Protein AF-A0A8C5QB07-F1 (afdb_monomer)

Mean predicted aligned error: 10.72 Å

Sequence (301 aa):
MSVLQQQLAKIHLPDFSGSTHIKHMGTVKYSFDSMAVRSFQLPSSQISLVPGVGLKLTISGAFIQVDGQWKISYIHISTHGGFDLKVEGLSISVGLRLGSDGSGRPSIAPSDCSNHIGDVKVHISGKFGWLVDLFQHNIEKDLRKAIEDQICPLVSESITTKLEPLLQTLPVTAKIDGVAAIDYSLTGTPLVMSEFVDVPLKGEFFNYGNRSAPPFSPPALSFPAEHSLMVYFGASEYLFNTAGYVYQMAGKLSFTITDDMVRGGGRLSGYPVPTRYSESHRGTQIRRSELTAGSRNVQYP

Nearest PDB structures (foldseek):
  1ewf-assembly1_A  TM=9.537E-01  e=9.612E-30  Homo sapiens
  1bp1-assembly1_A  TM=9.453E-01  e=1.736E-29  Homo sapiens
  4m4d-assembly1_A  TM=8.923E-01  e=2.380E-24  Mus musculus
  4m4d-assembly2_B  TM=9.375E-01  e=1.937E-23  Mus musculus
  4f2a-assembly1_A  TM=6.950E-01  e=2.067E-16  Homo sapiens

InterPro domains:
  IPR001124 Lipid-binding serum glycoprotein, C-terminal [PF02886] (197-262)
  IPR017942 Lipid-binding serum glycoprotein, N-terminal [PF01273] (1-159)
  IPR017942 Lipid-binding serum glycoprotein, N-terminal [SM00328] (1-210)
  IPR017943 Bactericidal permeability-increasing protein, alpha/beta domain superfamily [SSF55394] (1-192)
  IPR017943 Bactericidal permeability-increasing protein, alpha/beta domain superfamily [SSF55394] (196-264)
  IPR032942 BPI/LBP/Plunc family [PTHR10504] (2-262)

Foldseek 3Di:
DVLLQVLLQPQDFDKDWDWDQDVPQGIKIKIKDPKHWPGKDQPDWDWAFDFPFAIKIKTWFIKIKIKIKMWMDGDHDIDIDIKIKMFTTKMKMWGKGWFADPLQFIFIAIDDIFIATDDMAMDDDDDPPVVRVVCVVPPRVVRRVSSRVVSVVSSRCCCVVPVGVVSVPDDQWADDDQFKIWGQRFPTTWGTDNQDIRGHGPLAIATPVDGDDDPDDFDDDDDPPDNPDPDDDDDTVRNVVRVVVRCVVVVNPDDDDDPCNVPVPPPPDDDDDDDDDDDDDDDDDDDDDDDDDDDDDDDDD

Organism: NCBI:txid445787

pLDDT: mean 86.53, std 19.23, range [29.12, 98.38]

Secondary structure (DSSP, 8-state):
-HHHHHHHTT--PPPEEEEEEETTTEEEEEEEEEEEEEEEE--EEEEEEETTTEEEEEEEEEEEEEEEEEEEEETTEEEEEEEEEEEEEEEEEEEEEEEE-TTS-EEEEEEEEEEE--EEEEEE-SS-THHHHHHHHHTHHHHHHHHHHHHHHHHHHHIIIIIHHHHTTS-SEEE-SSSEEEE--BSSPPEE-SS-EE--B--EEEESSS----SS-PPP----S--SSS------HHHHHHHHHHHHHTT-S-----HHHHHT----SS-------------------------------

Structure (mmCIF, N/CA/C/O backbone):
data_AF-A0A8C5QB07-F1
#
_entry.id   AF-A0A8C5QB07-F1
#
loop_
_atom_site.group_PDB
_atom_site.id
_atom_site.type_symbol
_atom_site.label_atom_id
_atom_site.label_alt_id
_atom_site.label_comp_id
_atom_site.label_asym_id
_atom_site.label_entity_id
_atom_site.label_seq_id
_atom_site.pdbx_PDB_ins_code
_atom_site.Cartn_x
_atom_site.Cartn_y
_atom_site.Cartn_z
_atom_site.occupancy
_atom_site.B_iso_or_equiv
_atom_site.auth_seq_id
_atom_site.auth_comp_id
_atom_site.auth_asym_id
_atom_site.auth_atom_id
_atom_site.pdbx_PDB_model_n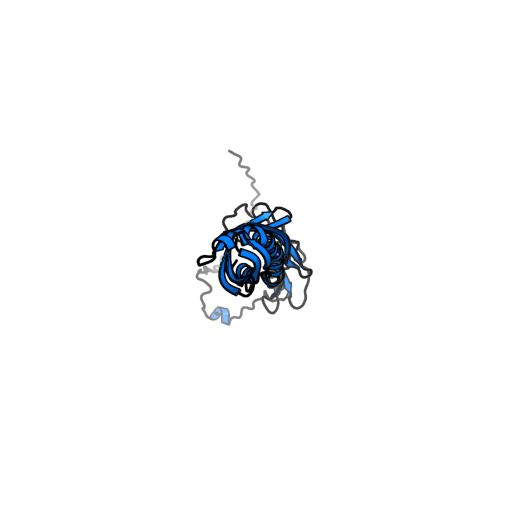um
ATOM 1 N N . MET A 1 1 ? 1.713 -9.111 -1.330 1.00 81.44 1 MET A N 1
ATOM 2 C CA . MET A 1 1 ? 2.713 -8.904 -2.404 1.00 81.44 1 MET A CA 1
ATOM 3 C C . MET A 1 1 ? 2.257 -9.387 -3.779 1.00 81.44 1 MET A C 1
ATOM 5 O O . MET A 1 1 ? 2.400 -8.621 -4.721 1.00 81.44 1 MET A O 1
ATOM 9 N N . SER A 1 2 ? 1.657 -10.576 -3.918 1.00 85.69 2 SER A N 1
ATOM 10 C CA . SER A 1 2 ? 1.166 -11.098 -5.213 1.00 85.69 2 SER A CA 1
ATOM 11 C C . SER A 1 2 ? 0.238 -10.141 -5.980 1.00 85.69 2 SER A C 1
ATOM 13 O O . SER A 1 2 ? 0.396 -9.969 -7.183 1.00 85.69 2 SER A O 1
ATOM 15 N N . VAL A 1 3 ? -0.685 -9.469 -5.283 1.00 88.94 3 VAL A N 1
ATOM 16 C CA . VAL A 1 3 ? -1.602 -8.483 -5.890 1.00 88.94 3 VAL A CA 1
ATOM 17 C C . VAL A 1 3 ? -0.839 -7.326 -6.537 1.00 88.94 3 VAL A C 1
ATOM 19 O O . VAL A 1 3 ? -1.104 -6.985 -7.686 1.00 88.94 3 VAL A O 1
ATOM 22 N N . LEU A 1 4 ? 0.138 -6.754 -5.826 1.00 92.75 4 LEU A N 1
ATOM 23 C CA . LEU A 1 4 ? 0.950 -5.652 -6.342 1.00 92.75 4 LEU A CA 1
ATOM 24 C C . LEU A 1 4 ? 1.798 -6.102 -7.536 1.00 92.75 4 LEU A C 1
ATOM 26 O O . LEU A 1 4 ? 1.878 -5.394 -8.531 1.00 92.75 4 LEU A O 1
ATOM 30 N N . GLN A 1 5 ? 2.371 -7.304 -7.470 1.00 93.00 5 GLN A N 1
ATOM 31 C CA . GLN A 1 5 ? 3.129 -7.888 -8.576 1.00 93.00 5 GLN A CA 1
ATOM 32 C C . GLN A 1 5 ? 2.280 -8.018 -9.850 1.00 93.00 5 GLN A C 1
ATOM 34 O O . GLN A 1 5 ? 2.745 -7.681 -10.933 1.00 93.00 5 GLN A O 1
ATOM 39 N N . GLN A 1 6 ? 1.020 -8.449 -9.725 1.00 91.81 6 GLN A N 1
ATOM 40 C CA . GLN A 1 6 ? 0.086 -8.518 -10.854 1.00 91.81 6 GLN A CA 1
ATOM 41 C C . GLN A 1 6 ? -0.278 -7.135 -11.406 1.00 91.81 6 GLN A C 1
ATOM 43 O O . GLN A 1 6 ? -0.455 -7.002 -12.613 1.00 91.81 6 GLN A O 1
ATOM 48 N N . GLN A 1 7 ? -0.396 -6.1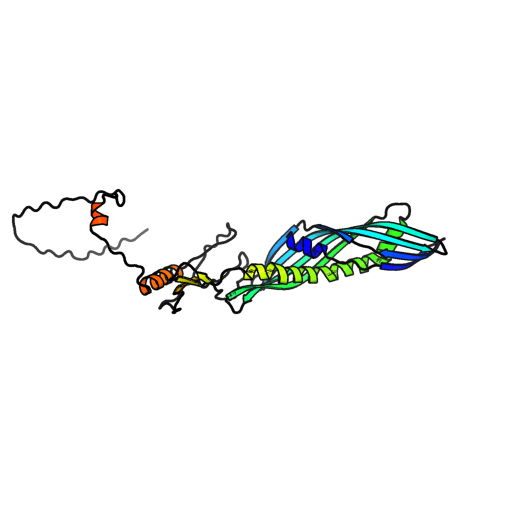10 -10.553 1.00 93.25 7 GLN A N 1
ATOM 49 C CA . GLN A 1 7 ? -0.623 -4.739 -11.026 1.00 93.25 7 GLN A CA 1
ATOM 50 C C . GLN A 1 7 ? 0.598 -4.193 -11.768 1.00 93.25 7 GLN A C 1
ATOM 52 O O . GLN A 1 7 ? 0.454 -3.647 -12.854 1.00 93.25 7 GLN A O 1
ATOM 57 N N . LEU A 1 8 ? 1.800 -4.397 -11.230 1.00 93.06 8 LEU A N 1
ATOM 58 C CA . LEU A 1 8 ? 3.046 -3.936 -11.843 1.00 93.06 8 LEU A CA 1
ATOM 59 C C . LEU A 1 8 ? 3.395 -4.687 -13.136 1.00 93.06 8 LEU A C 1
ATOM 61 O O . LEU A 1 8 ? 4.064 -4.140 -14.003 1.00 93.06 8 LEU A O 1
ATOM 65 N N . ALA A 1 9 ? 2.894 -5.908 -13.325 1.00 92.88 9 ALA A N 1
ATOM 66 C CA . ALA A 1 9 ? 3.020 -6.619 -14.596 1.00 92.88 9 ALA A CA 1
ATOM 67 C C . ALA A 1 9 ? 2.225 -5.968 -15.752 1.00 92.88 9 ALA A C 1
ATOM 69 O O . ALA A 1 9 ? 2.406 -6.365 -16.898 1.00 92.88 9 ALA A O 1
ATOM 70 N N . LYS A 1 10 ? 1.366 -4.971 -15.478 1.00 93.00 10 LYS A N 1
ATOM 71 C CA . LYS A 1 10 ? 0.597 -4.226 -16.493 1.00 93.00 10 LYS A CA 1
ATOM 72 C C . LYS A 1 10 ? 1.356 -3.054 -17.128 1.00 93.00 10 LYS A C 1
ATOM 74 O O . LYS A 1 10 ? 0.754 -2.313 -17.900 1.00 93.00 10 LYS A O 1
ATOM 79 N N . ILE A 1 11 ? 2.629 -2.847 -16.782 1.00 95.12 11 ILE A N 1
ATOM 80 C CA . ILE A 1 11 ? 3.456 -1.789 -17.380 1.00 95.12 11 ILE A CA 1
ATOM 81 C C . ILE A 1 11 ? 3.429 -1.917 -18.903 1.00 95.12 11 ILE A C 1
ATOM 83 O O . ILE A 1 11 ? 3.699 -2.986 -19.451 1.00 95.12 11 ILE A O 1
ATOM 87 N N . HIS A 1 12 ? 3.130 -0.807 -19.572 1.00 94.25 12 HIS A N 1
ATOM 88 C CA . HIS A 1 12 ? 3.099 -0.725 -21.023 1.00 94.25 12 HIS A CA 1
ATOM 89 C C . HIS A 1 12 ? 4.340 0.007 -21.527 1.00 94.25 12 HIS A C 1
ATOM 91 O O . HIS A 1 12 ? 4.529 1.191 -21.253 1.00 94.25 12 HIS A O 1
ATOM 97 N N . LEU A 1 13 ? 5.187 -0.667 -22.296 1.00 95.31 13 LEU A N 1
ATOM 98 C CA . LEU A 1 13 ? 6.422 -0.072 -22.805 1.00 95.31 13 LEU A CA 1
ATOM 99 C C . LEU A 1 13 ? 6.169 0.581 -24.171 1.00 95.31 13 LEU A C 1
ATOM 101 O O . LEU A 1 13 ? 5.548 -0.050 -25.024 1.00 95.31 13 LEU A O 1
ATOM 105 N N . PRO A 1 14 ? 6.590 1.841 -24.388 1.00 95.69 14 PRO A N 1
ATOM 106 C CA . PRO A 1 14 ? 6.430 2.497 -25.680 1.00 95.69 14 PRO A CA 1
ATOM 107 C C . PRO A 1 14 ? 7.414 1.929 -26.704 1.00 95.69 14 PRO A C 1
ATOM 109 O O . PRO A 1 14 ? 8.491 1.469 -26.337 1.00 95.69 14 PRO A O 1
ATOM 112 N N . ASP A 1 15 ? 7.083 2.027 -27.988 1.00 96.94 15 ASP A N 1
ATOM 113 C CA . ASP A 1 15 ? 8.022 1.686 -29.055 1.00 96.94 15 ASP A CA 1
ATOM 114 C C . ASP A 1 15 ? 9.099 2.773 -29.195 1.00 96.94 15 ASP A C 1
ATOM 116 O O . ASP A 1 15 ? 8.816 3.973 -29.134 1.00 96.94 15 ASP A O 1
ATOM 120 N N . PHE A 1 16 ? 10.338 2.358 -29.453 1.00 96.94 16 PHE A N 1
ATOM 121 C CA . PHE A 1 16 ? 11.468 3.255 -29.681 1.00 96.94 16 PHE A CA 1
ATOM 122 C C . PHE A 1 16 ? 11.944 3.134 -31.118 1.00 96.94 16 PHE A C 1
ATOM 124 O O . PHE A 1 16 ? 12.214 2.041 -31.605 1.00 96.94 16 PHE A O 1
ATOM 131 N N . SER A 1 17 ? 12.086 4.256 -31.816 1.00 96.31 17 SER A N 1
ATOM 132 C CA . SER A 1 17 ? 12.568 4.255 -33.195 1.00 96.31 17 SER A CA 1
ATOM 133 C C . SER A 1 17 ? 13.432 5.469 -33.492 1.00 96.31 17 SER A C 1
ATOM 135 O O . SER A 1 17 ? 13.338 6.504 -32.835 1.00 96.31 17 SER A O 1
ATOM 137 N N . GLY A 1 18 ? 14.295 5.339 -34.494 1.00 94.62 18 GLY A N 1
ATOM 138 C CA . GLY A 1 18 ? 15.193 6.413 -34.883 1.00 94.62 18 GLY A CA 1
ATOM 139 C C . GLY A 1 18 ? 16.071 6.048 -36.068 1.00 94.62 18 GLY A C 1
ATOM 140 O O . GLY A 1 18 ? 15.844 5.067 -36.781 1.00 94.62 18 GLY A O 1
ATOM 141 N N . SER A 1 19 ? 17.100 6.861 -36.284 1.00 92.62 19 SER A N 1
ATOM 142 C CA . SER A 1 19 ? 18.123 6.607 -37.293 1.00 92.62 19 SER A CA 1
ATOM 143 C C . SER A 1 19 ? 19.511 6.857 -36.732 1.00 92.62 19 SER A C 1
ATOM 145 O O . SER A 1 19 ? 19.716 7.839 -36.023 1.00 92.62 19 SER A O 1
ATOM 147 N N . THR A 1 20 ? 20.465 6.006 -37.091 1.00 90.62 20 THR A N 1
ATOM 148 C CA . THR A 1 20 ? 21.877 6.169 -36.740 1.00 90.62 20 THR A CA 1
ATOM 149 C C . THR A 1 20 ? 22.758 6.028 -37.975 1.00 90.62 20 THR A C 1
ATOM 151 O O . THR A 1 20 ? 22.365 5.398 -38.960 1.00 90.62 20 THR A O 1
ATOM 154 N N . HIS A 1 21 ? 23.953 6.610 -37.938 1.00 88.00 21 HIS A N 1
ATOM 155 C CA . HIS A 1 21 ? 24.950 6.421 -38.982 1.00 88.00 21 HIS A CA 1
ATOM 156 C C . HIS A 1 21 ? 25.957 5.356 -38.551 1.00 88.00 21 HIS A C 1
ATOM 158 O O . HIS A 1 21 ? 26.648 5.520 -37.548 1.00 88.00 21 HIS A O 1
ATOM 164 N N . ILE A 1 22 ? 26.069 4.282 -39.330 1.00 82.50 22 ILE A N 1
ATOM 165 C CA . ILE A 1 22 ? 26.997 3.184 -39.056 1.00 82.50 22 ILE A CA 1
ATOM 166 C C . ILE A 1 22 ? 28.123 3.224 -40.078 1.00 82.50 22 ILE A C 1
ATOM 168 O O . ILE A 1 22 ? 27.893 3.237 -41.294 1.00 82.50 22 ILE A O 1
ATOM 172 N N . LYS A 1 23 ? 29.362 3.197 -39.581 1.00 77.94 23 LYS A N 1
ATOM 173 C CA . LYS A 1 23 ? 30.560 3.148 -40.420 1.00 77.94 23 LYS A CA 1
ATOM 174 C C . LYS A 1 23 ? 30.454 1.960 -41.387 1.00 77.94 23 LYS A C 1
ATOM 176 O O . LYS A 1 23 ? 30.186 0.843 -40.963 1.00 77.94 23 LYS A O 1
ATOM 181 N N . HIS A 1 24 ? 30.653 2.21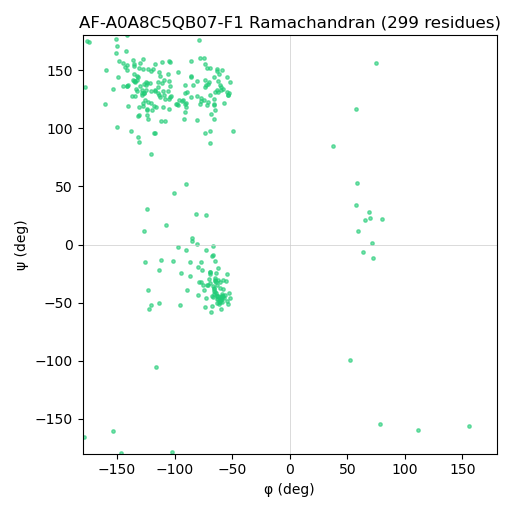0 -42.680 1.00 78.19 24 HIS A N 1
ATOM 182 C CA . HIS A 1 24 ? 30.525 1.236 -43.780 1.00 78.19 24 HIS A CA 1
ATOM 183 C C . HIS A 1 24 ? 29.096 0.794 -44.172 1.00 78.19 24 HIS A C 1
ATOM 185 O O . HIS A 1 24 ? 28.954 0.215 -45.244 1.00 78.19 24 HIS A O 1
ATOM 191 N N . MET A 1 25 ? 28.044 1.094 -43.394 1.00 74.44 25 MET A N 1
ATOM 192 C CA . MET A 1 25 ? 26.641 0.775 -43.752 1.00 74.44 25 MET A CA 1
ATOM 193 C C . MET A 1 25 ? 25.773 2.007 -44.059 1.00 74.44 25 MET A C 1
ATOM 195 O O . MET A 1 25 ? 24.690 1.865 -44.625 1.00 74.44 25 MET A O 1
ATOM 199 N N . GLY A 1 26 ? 26.238 3.215 -43.733 1.00 85.19 26 GLY A N 1
ATOM 200 C CA . GLY A 1 26 ? 25.493 4.450 -43.972 1.00 85.19 26 GLY A CA 1
ATOM 201 C C . GLY A 1 26 ? 24.393 4.686 -42.934 1.00 85.19 26 GLY A C 1
ATOM 202 O O . GLY A 1 26 ? 24.491 4.236 -41.793 1.00 85.19 26 GLY A O 1
ATOM 203 N N . THR A 1 27 ? 23.360 5.441 -43.312 1.00 90.38 27 THR A N 1
ATOM 204 C CA . THR A 1 27 ? 22.231 5.744 -42.421 1.00 90.38 27 THR A CA 1
ATOM 205 C C . THR A 1 27 ? 21.286 4.555 -42.329 1.00 90.38 27 THR A C 1
ATOM 207 O O . THR A 1 27 ? 20.704 4.121 -43.325 1.00 90.38 27 THR A O 1
ATOM 210 N N . VAL A 1 28 ? 21.101 4.069 -41.110 1.00 90.88 28 VAL A N 1
ATOM 211 C CA . VAL A 1 28 ? 20.266 2.924 -40.774 1.00 90.88 28 VAL A CA 1
ATOM 212 C C . VAL A 1 28 ? 19.098 3.397 -39.920 1.00 90.88 28 VAL A C 1
ATOM 214 O O . VAL A 1 28 ? 19.298 4.106 -38.935 1.00 90.88 28 VAL A O 1
ATOM 217 N N . LYS A 1 29 ? 17.875 3.007 -40.288 1.00 94.00 29 LYS A N 1
ATOM 218 C CA . LYS A 1 29 ? 16.679 3.208 -39.461 1.00 94.00 29 LYS A CA 1
ATOM 219 C C . LYS A 1 29 ? 16.470 1.990 -38.569 1.00 94.00 29 LYS A C 1
ATOM 221 O O . LYS A 1 29 ? 16.593 0.867 -39.060 1.00 94.00 29 LYS A O 1
ATOM 226 N N . TYR A 1 30 ? 16.133 2.213 -37.306 1.00 94.50 30 TYR A N 1
ATOM 227 C CA . TYR A 1 30 ? 15.868 1.157 -36.332 1.00 94.50 30 TYR A CA 1
ATOM 228 C C . TYR A 1 30 ? 14.513 1.355 -35.643 1.00 94.50 30 TYR A C 1
ATOM 230 O O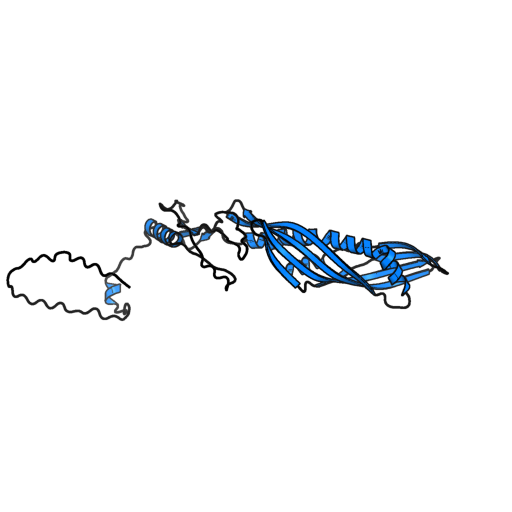 . TYR A 1 30 ? 14.061 2.491 -35.478 1.00 94.50 30 TYR A O 1
ATOM 238 N N . SER A 1 31 ? 13.895 0.253 -35.222 1.00 96.31 31 SER A N 1
ATOM 239 C CA . SER A 1 31 ? 12.819 0.220 -34.229 1.00 96.31 31 SER A CA 1
ATOM 240 C C . SER A 1 31 ? 13.044 -0.908 -33.223 1.00 96.31 31 SER A C 1
ATOM 242 O O . SER A 1 31 ? 13.596 -1.951 -33.575 1.00 96.31 31 SER A O 1
ATOM 244 N N . PHE A 1 32 ? 12.628 -0.668 -31.983 1.00 96.94 32 PHE A N 1
ATOM 245 C CA . PHE A 1 32 ? 12.455 -1.631 -30.901 1.00 96.94 32 PHE A CA 1
ATOM 246 C C . PHE A 1 32 ? 11.008 -1.497 -30.446 1.00 96.94 32 PHE A C 1
ATOM 248 O O . PHE A 1 32 ? 10.616 -0.451 -29.930 1.00 96.94 32 PHE A O 1
ATOM 255 N N . ASP A 1 33 ? 10.219 -2.525 -30.701 1.00 96.75 33 ASP A N 1
ATOM 256 C CA . ASP A 1 33 ? 8.771 -2.497 -30.571 1.00 96.75 33 ASP A CA 1
ATOM 257 C C . ASP A 1 33 ? 8.239 -3.810 -29.993 1.00 96.75 33 ASP A C 1
ATOM 259 O O . ASP A 1 33 ? 8.996 -4.736 -29.668 1.00 96.75 33 ASP A O 1
ATOM 263 N N . SER A 1 34 ? 6.916 -3.876 -29.836 1.00 95.69 34 SER A N 1
ATOM 264 C CA . SER A 1 34 ? 6.212 -5.095 -29.421 1.00 95.69 34 SER A CA 1
ATOM 265 C C . SER A 1 34 ? 6.710 -5.639 -28.073 1.00 95.69 34 SER A C 1
ATOM 267 O O . SER A 1 34 ? 6.778 -6.851 -27.866 1.00 95.69 34 SER A O 1
ATOM 269 N N . MET A 1 35 ? 7.099 -4.740 -27.166 1.00 96.38 35 MET A N 1
ATOM 270 C CA . MET A 1 35 ? 7.654 -5.096 -25.865 1.00 96.38 35 MET A CA 1
ATOM 271 C C . MET A 1 35 ? 6.560 -5.533 -24.893 1.00 96.38 35 MET A C 1
ATOM 273 O O . MET A 1 35 ? 5.643 -4.773 -24.583 1.00 96.38 35 MET A O 1
ATOM 277 N N . ALA A 1 36 ? 6.695 -6.744 -24.361 1.00 94.75 36 ALA A N 1
ATOM 278 C CA . ALA A 1 36 ? 5.758 -7.329 -23.415 1.00 94.75 36 ALA A CA 1
ATOM 279 C C . ALA A 1 36 ? 6.476 -7.805 -22.150 1.00 94.75 36 ALA A C 1
ATOM 281 O O . ALA A 1 36 ? 7.470 -8.532 -22.210 1.00 94.75 36 ALA A O 1
ATOM 282 N N . VAL A 1 37 ? 5.954 -7.420 -20.983 1.00 96.00 37 VAL A N 1
ATOM 283 C CA . VAL A 1 37 ? 6.461 -7.893 -19.690 1.00 96.00 37 VAL A CA 1
ATOM 284 C C . VAL A 1 37 ? 6.147 -9.383 -19.543 1.00 96.00 37 VAL A C 1
ATOM 286 O O . VAL A 1 37 ? 4.992 -9.778 -19.393 1.00 96.00 37 VAL A O 1
ATOM 289 N N . ARG A 1 38 ? 7.188 -10.218 -19.543 1.00 93.62 38 ARG A N 1
ATOM 290 C CA . ARG A 1 38 ? 7.092 -11.663 -19.295 1.00 93.62 38 ARG A CA 1
ATOM 291 C C . ARG A 1 38 ? 6.985 -11.968 -17.809 1.00 93.62 38 ARG A C 1
ATOM 293 O O . ARG A 1 38 ? 6.232 -12.848 -17.397 1.00 93.62 38 ARG A O 1
ATOM 300 N N . SER A 1 39 ? 7.788 -11.288 -16.993 1.00 92.00 39 SER A N 1
ATOM 301 C CA . SER A 1 39 ? 7.761 -11.476 -15.546 1.00 92.00 39 SER A CA 1
ATOM 302 C C . SER A 1 39 ? 8.137 -10.204 -14.802 1.00 92.00 39 SER A C 1
ATOM 304 O O . SER A 1 39 ? 8.996 -9.439 -15.231 1.00 92.00 39 SER A O 1
ATOM 306 N N . PHE A 1 40 ? 7.489 -10.006 -13.661 1.00 95.12 40 PHE A N 1
ATOM 307 C CA . PHE A 1 40 ? 7.828 -8.990 -12.677 1.00 95.12 40 PHE A CA 1
ATOM 308 C C . PHE A 1 40 ? 8.011 -9.716 -11.349 1.00 95.12 40 PHE A C 1
ATOM 310 O O . PHE A 1 40 ? 7.097 -10.427 -10.930 1.00 95.12 40 PHE A O 1
ATOM 317 N N . GLN A 1 41 ? 9.160 -9.573 -10.690 1.00 94.31 41 GLN A N 1
ATOM 318 C CA . GLN A 1 41 ? 9.436 -10.247 -9.420 1.00 94.31 41 GLN A CA 1
ATOM 319 C C . GLN A 1 41 ? 9.803 -9.258 -8.315 1.00 94.31 41 GLN A C 1
ATOM 321 O O . GLN A 1 41 ? 10.548 -8.303 -8.528 1.00 94.31 41 GLN A O 1
ATOM 326 N N . LEU A 1 42 ? 9.264 -9.519 -7.123 1.00 95.06 42 LEU A N 1
ATOM 327 C CA . LEU A 1 42 ? 9.395 -8.701 -5.918 1.00 95.06 42 LEU A CA 1
ATOM 328 C C . LEU A 1 42 ? 10.048 -9.542 -4.808 1.00 95.06 42 LEU A C 1
ATOM 330 O O . LEU A 1 42 ? 9.330 -10.059 -3.952 1.00 95.06 42 LEU A O 1
ATOM 334 N N . PRO A 1 43 ? 11.378 -9.750 -4.833 1.00 92.06 43 PRO A N 1
ATOM 335 C CA . PRO A 1 43 ? 12.031 -10.704 -3.936 1.00 92.06 43 PRO A CA 1
ATOM 336 C C . PRO A 1 43 ? 12.058 -10.233 -2.480 1.00 92.06 43 PRO A C 1
ATOM 338 O O . PRO A 1 43 ? 11.934 -11.051 -1.574 1.00 92.06 43 PRO A O 1
ATOM 341 N N . SER A 1 44 ? 12.205 -8.926 -2.250 1.00 94.50 44 SER A N 1
ATOM 342 C CA . SER A 1 44 ? 12.241 -8.342 -0.912 1.00 94.50 44 SER A CA 1
ATOM 343 C C . SER A 1 44 ? 11.251 -7.192 -0.799 1.00 94.50 44 SER A C 1
ATOM 345 O O . SER A 1 44 ? 11.242 -6.275 -1.623 1.00 94.50 44 SER A O 1
ATOM 347 N N . SER A 1 45 ? 10.421 -7.250 0.240 1.00 95.50 45 SER A N 1
ATOM 348 C CA . SER A 1 45 ? 9.480 -6.200 0.612 1.00 95.50 45 SER A CA 1
ATOM 349 C C . SER A 1 45 ? 9.415 -6.070 2.124 1.00 95.50 45 SER A C 1
ATOM 351 O O . SER A 1 45 ? 9.289 -7.079 2.819 1.00 95.50 45 SER A O 1
ATOM 353 N N . GLN A 1 46 ? 9.422 -4.842 2.621 1.00 96.19 46 GLN A N 1
ATOM 354 C CA . GLN A 1 46 ? 9.348 -4.536 4.040 1.00 96.19 46 GLN A CA 1
ATOM 355 C C . GLN A 1 46 ? 8.346 -3.411 4.280 1.00 96.19 46 GLN A C 1
ATOM 357 O O . GLN A 1 46 ? 8.301 -2.443 3.523 1.00 96.19 46 GLN A O 1
ATOM 362 N N . ILE A 1 47 ? 7.572 -3.530 5.355 1.00 96.06 47 ILE A N 1
ATOM 363 C CA . ILE A 1 47 ? 6.789 -2.427 5.907 1.00 96.06 47 ILE A CA 1
ATOM 364 C C . ILE A 1 47 ? 7.524 -1.929 7.148 1.00 96.06 47 ILE A C 1
ATOM 366 O O . ILE A 1 47 ? 7.862 -2.722 8.023 1.00 96.06 47 ILE A O 1
ATOM 370 N N . SER A 1 48 ? 7.785 -0.628 7.213 1.00 96.94 48 SER A N 1
ATOM 371 C CA . SER A 1 48 ? 8.354 0.040 8.381 1.00 96.94 48 SER A CA 1
ATOM 372 C C . SER A 1 48 ? 7.393 1.091 8.920 1.00 96.94 48 SER A C 1
ATOM 374 O O . SER A 1 48 ? 6.629 1.694 8.162 1.00 96.94 48 SER A O 1
ATOM 376 N N . LEU A 1 49 ? 7.461 1.338 10.223 1.00 97.44 49 LEU A N 1
ATOM 377 C CA . LEU A 1 49 ? 6.673 2.367 10.888 1.00 97.44 49 LEU A CA 1
ATOM 378 C C . LEU A 1 49 ? 7.375 3.720 10.760 1.00 97.44 49 LEU A C 1
ATOM 380 O O . LEU A 1 49 ? 8.593 3.812 10.910 1.00 97.44 49 LEU A O 1
ATOM 384 N N . VAL A 1 50 ? 6.607 4.768 10.469 1.00 97.50 50 VAL A N 1
ATOM 385 C CA . VAL A 1 50 ? 7.074 6.157 10.476 1.00 97.50 50 VAL A CA 1
ATOM 386 C C . VAL A 1 50 ? 6.268 6.894 11.548 1.00 97.50 50 VAL A C 1
ATOM 388 O O . VAL A 1 50 ? 5.131 7.300 11.275 1.00 97.50 50 VAL A O 1
ATOM 391 N N . PRO A 1 51 ? 6.811 7.028 12.776 1.00 97.06 51 PRO A N 1
ATOM 392 C CA . PRO A 1 51 ? 6.077 7.565 13.916 1.00 97.06 51 PRO A CA 1
ATOM 393 C C . PRO A 1 51 ? 5.427 8.916 13.623 1.00 97.06 51 PRO A C 1
ATOM 395 O O . PRO A 1 51 ? 6.070 9.820 13.090 1.00 97.06 51 PRO A O 1
ATOM 398 N N . GLY A 1 52 ? 4.140 9.039 13.949 1.00 95.19 52 GLY A N 1
ATOM 399 C CA . GLY A 1 52 ? 3.353 10.254 13.716 1.00 95.19 52 GLY A CA 1
ATOM 400 C C . GLY A 1 52 ? 3.003 10.555 12.251 1.00 95.19 52 GLY A C 1
ATOM 401 O O . GLY A 1 52 ? 2.352 11.565 11.993 1.00 95.19 52 GLY A O 1
ATOM 402 N N . VAL A 1 53 ? 3.401 9.709 11.292 1.00 95.25 53 VAL A N 1
ATOM 403 C CA . VAL A 1 53 ? 3.159 9.934 9.854 1.00 95.25 53 VAL A CA 1
ATOM 404 C C . VAL A 1 53 ? 2.336 8.812 9.224 1.00 95.25 53 VAL A C 1
ATOM 406 O O . VAL A 1 53 ? 1.348 9.087 8.544 1.00 95.25 53 VAL A O 1
ATOM 409 N N . GLY A 1 54 ? 2.743 7.553 9.398 1.00 96.94 54 GLY A N 1
ATOM 410 C CA . GLY A 1 54 ? 2.131 6.429 8.692 1.00 96.94 54 GLY A CA 1
ATOM 411 C C . GLY A 1 54 ? 3.061 5.228 8.556 1.00 96.94 54 GLY A C 1
ATOM 412 O O . GLY A 1 54 ? 4.009 5.061 9.319 1.00 96.94 54 GLY A O 1
ATOM 413 N N . LEU A 1 55 ? 2.803 4.388 7.561 1.00 98.00 55 LEU A N 1
ATOM 414 C CA . LEU A 1 55 ? 3.649 3.246 7.219 1.00 98.00 55 LEU A CA 1
ATOM 415 C C . LEU A 1 55 ? 4.474 3.567 5.975 1.00 98.00 55 LEU A C 1
ATOM 417 O O . LEU A 1 55 ? 4.091 4.394 5.151 1.00 98.00 55 LEU A O 1
ATOM 421 N N . LYS A 1 56 ? 5.591 2.871 5.798 1.00 98.00 56 LYS A N 1
ATOM 422 C CA . LYS A 1 56 ? 6.390 2.932 4.576 1.00 98.00 56 LYS A CA 1
ATOM 423 C C . LYS A 1 56 ? 6.618 1.526 4.050 1.00 98.00 56 LYS A C 1
ATOM 425 O O . LYS A 1 56 ? 7.220 0.701 4.730 1.00 98.00 56 LYS A O 1
ATOM 430 N N . LEU A 1 57 ? 6.149 1.262 2.837 1.00 97.31 57 LEU A N 1
ATOM 431 C CA . LEU A 1 57 ? 6.456 0.044 2.098 1.00 97.31 57 LEU A CA 1
ATOM 432 C C . LEU A 1 57 ? 7.713 0.288 1.261 1.00 97.31 57 LEU A C 1
ATOM 434 O O . LEU A 1 57 ? 7.744 1.186 0.422 1.00 97.31 57 LEU A O 1
ATOM 438 N N . THR A 1 58 ? 8.735 -0.532 1.482 1.00 97.88 58 THR A N 1
ATOM 439 C CA . THR A 1 58 ? 9.978 -0.535 0.707 1.00 97.88 58 THR A CA 1
ATOM 440 C C . THR A 1 58 ? 10.128 -1.873 0.001 1.00 97.88 58 THR A C 1
ATOM 442 O O . THR A 1 58 ? 9.970 -2.927 0.612 1.00 97.88 58 THR A O 1
ATOM 445 N N . ILE A 1 59 ? 10.436 -1.829 -1.288 1.00 97.50 59 ILE A N 1
ATOM 446 C CA . ILE A 1 59 ? 10.727 -2.977 -2.140 1.00 97.50 59 ILE A CA 1
ATOM 447 C C . ILE A 1 59 ? 12.137 -2.786 -2.676 1.00 97.50 59 ILE A C 1
ATOM 449 O O . ILE A 1 59 ? 12.456 -1.715 -3.194 1.00 97.50 59 ILE A O 1
ATOM 453 N N . SER A 1 60 ? 12.950 -3.835 -2.595 1.00 96.56 60 SER A N 1
ATOM 454 C CA . SER A 1 60 ? 14.353 -3.792 -3.005 1.00 96.56 60 SER A CA 1
ATOM 455 C C . SER A 1 60 ? 14.704 -4.984 -3.883 1.00 96.56 60 SER A C 1
ATOM 457 O O . SER A 1 60 ? 14.263 -6.107 -3.631 1.00 96.56 60 SER A O 1
ATOM 459 N N . GLY A 1 61 ? 15.535 -4.742 -4.899 1.00 96.00 61 GLY A N 1
ATOM 460 C CA . GLY A 1 61 ? 16.039 -5.794 -5.783 1.00 96.00 61 GLY A CA 1
ATOM 461 C C . GLY A 1 61 ? 14.974 -6.397 -6.697 1.00 96.00 61 GLY A C 1
ATOM 462 O O . GLY A 1 61 ? 15.132 -7.531 -7.139 1.00 96.00 61 GLY A O 1
ATOM 463 N N . ALA A 1 62 ? 13.885 -5.672 -6.966 1.00 96.62 62 ALA A N 1
ATOM 464 C CA . ALA A 1 62 ? 12.898 -6.113 -7.937 1.00 96.62 62 ALA A CA 1
ATOM 465 C C . ALA A 1 62 ? 13.522 -6.195 -9.334 1.00 96.62 62 ALA A C 1
ATOM 467 O O . ALA A 1 62 ? 14.466 -5.468 -9.662 1.00 96.62 62 ALA A O 1
ATOM 468 N N . PHE A 1 63 ? 12.992 -7.095 -10.155 1.00 95.88 63 PHE A N 1
ATOM 469 C CA . PHE A 1 63 ? 13.438 -7.235 -11.532 1.00 95.88 63 PHE A CA 1
ATOM 470 C C . PHE A 1 63 ? 12.280 -7.513 -12.480 1.00 95.88 63 PHE A C 1
ATOM 472 O O . PHE A 1 63 ? 11.268 -8.113 -12.103 1.00 95.88 63 PHE A O 1
ATOM 479 N N . ILE A 1 64 ? 12.454 -7.063 -13.720 1.00 96.75 64 ILE A N 1
ATOM 480 C CA . ILE A 1 64 ? 11.468 -7.165 -14.795 1.00 96.75 64 ILE A CA 1
ATOM 481 C C . ILE A 1 64 ? 12.134 -7.858 -15.974 1.00 96.75 64 ILE A C 1
ATOM 483 O O . ILE A 1 64 ? 13.247 -7.504 -16.358 1.00 96.75 64 ILE A O 1
ATOM 487 N N . GLN A 1 65 ? 11.457 -8.842 -16.548 1.00 97.06 65 GLN A N 1
ATOM 488 C CA . GLN A 1 65 ? 11.853 -9.460 -17.805 1.00 97.06 65 GLN A CA 1
ATOM 489 C C . GLN A 1 65 ? 10.858 -9.077 -18.885 1.00 97.06 65 GLN A C 1
ATOM 491 O O . GLN A 1 65 ? 9.649 -9.202 -18.679 1.00 97.06 65 GLN A O 1
ATOM 496 N N . VAL A 1 66 ? 11.374 -8.642 -20.026 1.00 97.25 66 VAL A N 1
ATOM 497 C CA . VAL A 1 66 ? 10.578 -8.178 -21.161 1.00 97.25 66 VAL A CA 1
ATOM 498 C C . VAL A 1 66 ? 11.078 -8.877 -22.411 1.00 97.25 66 VAL A C 1
ATOM 500 O O . VAL A 1 66 ? 12.285 -8.941 -22.623 1.00 97.25 66 VAL A O 1
ATOM 503 N N . ASP A 1 67 ? 10.155 -9.343 -23.238 1.00 96.56 67 ASP A N 1
ATOM 504 C CA . ASP A 1 67 ? 10.460 -9.838 -24.577 1.00 96.56 67 ASP A CA 1
ATOM 505 C C . ASP A 1 67 ? 10.000 -8.779 -25.591 1.00 96.56 67 ASP A C 1
ATOM 507 O O . ASP A 1 67 ? 8.956 -8.155 -25.395 1.00 96.56 67 ASP A O 1
ATOM 511 N N . GLY A 1 68 ? 10.763 -8.548 -26.660 1.00 96.06 68 GLY A N 1
ATOM 512 C CA . GLY A 1 68 ? 10.431 -7.556 -27.686 1.00 96.06 68 GLY A CA 1
ATOM 513 C C . GLY A 1 68 ? 10.967 -7.915 -29.070 1.00 96.06 68 GLY A C 1
ATOM 514 O O . GLY A 1 68 ? 11.660 -8.920 -29.249 1.00 96.06 68 GLY A O 1
ATOM 515 N N . GLN A 1 69 ? 10.638 -7.092 -30.065 1.00 95.88 69 GLN A N 1
ATOM 516 C CA . GLN A 1 69 ? 11.088 -7.243 -31.449 1.00 95.88 69 GLN A CA 1
ATOM 517 C C . GLN A 1 69 ? 11.862 -6.009 -31.909 1.00 95.88 69 GLN A C 1
ATOM 519 O O . GLN A 1 69 ? 11.494 -4.875 -31.619 1.00 95.88 69 GLN A O 1
ATOM 524 N N . TRP A 1 70 ? 12.948 -6.217 -32.642 1.00 95.44 70 TRP A N 1
ATOM 525 C CA . TRP A 1 70 ? 13.689 -5.141 -33.283 1.00 95.44 70 TRP A CA 1
ATOM 526 C C . TRP A 1 70 ? 13.586 -5.260 -34.799 1.00 95.44 70 TRP A C 1
ATOM 528 O O . TRP A 1 70 ? 13.533 -6.357 -35.362 1.00 95.44 70 TRP A O 1
ATOM 538 N N . LYS A 1 71 ? 13.610 -4.115 -35.480 1.00 94.56 71 LYS A N 1
ATOM 539 C CA . LYS A 1 71 ? 13.659 -4.030 -36.940 1.00 94.56 71 LYS A CA 1
ATOM 540 C C . LYS A 1 71 ? 14.685 -3.005 -37.378 1.00 94.56 71 LYS A C 1
ATOM 542 O O . LYS A 1 71 ? 14.801 -1.919 -36.823 1.00 94.56 71 LYS A O 1
ATOM 547 N N . ILE A 1 72 ? 15.404 -3.344 -38.436 1.00 92.31 72 ILE A N 1
ATOM 548 C CA . ILE A 1 72 ? 16.394 -2.490 -39.075 1.00 92.31 72 ILE A CA 1
ATOM 549 C C . ILE A 1 72 ? 16.052 -2.357 -40.546 1.00 92.31 72 ILE A C 1
ATOM 551 O O . ILE A 1 72 ? 15.655 -3.324 -41.199 1.00 92.31 72 ILE A O 1
ATOM 555 N N . SER A 1 73 ? 16.212 -1.150 -41.075 1.00 91.00 73 SER A N 1
ATOM 556 C CA . SER A 1 73 ? 16.058 -0.869 -42.499 1.00 91.00 73 SER A CA 1
ATOM 557 C C . SER A 1 73 ? 17.215 -0.007 -42.994 1.00 91.00 73 SER A C 1
ATOM 559 O O . SER A 1 73 ? 17.491 1.053 -42.428 1.00 91.00 73 SER A O 1
ATOM 561 N N . TYR A 1 74 ? 17.875 -0.446 -44.064 1.00 87.50 74 TYR A N 1
ATOM 562 C CA . TYR A 1 74 ? 18.912 0.321 -44.753 1.00 87.50 74 TYR A CA 1
ATOM 563 C C . TYR A 1 74 ? 18.794 0.119 -46.266 1.00 87.50 74 TYR A C 1
ATOM 565 O O . TYR A 1 74 ? 18.599 -0.998 -46.744 1.00 87.50 74 TYR A O 1
ATOM 573 N N . ILE A 1 75 ? 18.910 1.208 -47.031 1.00 83.94 75 ILE A N 1
ATOM 574 C CA . ILE A 1 75 ? 18.763 1.215 -48.496 1.00 83.94 75 ILE A CA 1
ATOM 575 C C . ILE A 1 75 ? 17.430 0.557 -48.928 1.00 83.94 75 ILE A C 1
ATOM 577 O O . ILE A 1 75 ? 16.394 1.206 -48.837 1.00 83.94 75 ILE A O 1
ATOM 581 N N . HIS A 1 76 ? 17.450 -0.713 -49.354 1.00 83.94 76 HIS A N 1
ATOM 582 C CA . HIS A 1 76 ? 16.295 -1.510 -49.803 1.00 83.94 76 HIS A CA 1
ATOM 583 C C . HIS A 1 76 ? 16.173 -2.855 -49.055 1.00 83.94 76 HIS A C 1
ATOM 585 O O . HIS A 1 76 ? 15.420 -3.731 -49.470 1.00 83.94 76 HIS A O 1
ATOM 591 N N . ILE A 1 77 ? 16.928 -3.045 -47.969 1.00 85.69 77 ILE A N 1
ATOM 592 C CA . ILE A 1 77 ? 16.955 -4.285 -47.189 1.00 85.69 77 ILE A CA 1
ATOM 593 C C . ILE A 1 77 ? 16.393 -3.999 -45.798 1.00 85.69 77 ILE A C 1
ATOM 595 O O . ILE A 1 77 ? 16.746 -3.005 -45.157 1.00 85.69 77 ILE A O 1
ATOM 599 N N . SER A 1 78 ? 15.523 -4.891 -45.323 1.00 90.19 78 SER A N 1
ATOM 600 C CA . SER A 1 78 ? 15.030 -4.879 -43.950 1.00 90.19 78 SER A CA 1
ATOM 601 C C . SER A 1 78 ? 15.277 -6.226 -43.286 1.00 90.19 78 SER A C 1
ATOM 603 O O . SER A 1 78 ? 15.070 -7.275 -43.890 1.00 90.19 78 SER A O 1
ATOM 605 N N . THR A 1 79 ? 15.728 -6.181 -42.038 1.00 90.88 79 THR A N 1
ATOM 606 C CA . THR A 1 79 ? 15.948 -7.353 -41.189 1.00 90.88 79 THR A CA 1
ATOM 607 C C . THR A 1 79 ? 15.302 -7.113 -39.831 1.00 90.88 79 THR A C 1
ATOM 609 O O . THR A 1 79 ? 15.162 -5.966 -39.408 1.00 90.88 79 THR A O 1
ATOM 612 N N . HIS A 1 80 ? 14.887 -8.185 -39.165 1.00 93.12 80 HIS A N 1
ATOM 613 C CA . HIS A 1 80 ? 14.203 -8.145 -37.876 1.00 93.12 80 HIS A CA 1
ATOM 614 C C . HIS A 1 80 ? 14.661 -9.306 -36.992 1.00 93.12 80 HIS A C 1
ATOM 616 O O . HIS A 1 80 ? 15.282 -10.253 -37.481 1.00 93.12 80 HIS A O 1
ATOM 622 N N . GLY A 1 81 ? 14.344 -9.238 -35.705 1.00 93.50 81 GLY A N 1
ATOM 623 C CA . GLY A 1 81 ? 14.593 -10.320 -34.763 1.00 93.50 81 GLY A CA 1
ATOM 624 C C . GLY A 1 81 ? 14.042 -10.016 -33.376 1.00 93.50 81 GLY A C 1
ATOM 625 O O . GLY A 1 81 ? 13.559 -8.919 -33.117 1.00 93.50 81 GLY A O 1
ATOM 626 N N . GLY A 1 82 ? 14.141 -10.997 -32.482 1.00 94.31 82 GLY A N 1
ATOM 627 C CA . GLY A 1 82 ? 13.762 -10.836 -31.080 1.00 94.31 82 GLY A CA 1
ATOM 628 C C . GLY A 1 82 ? 14.892 -10.266 -30.223 1.00 94.31 82 GLY A C 1
ATOM 629 O O . GLY A 1 82 ? 16.077 -10.395 -30.560 1.00 94.31 82 GLY A O 1
ATOM 630 N N . PHE A 1 83 ? 14.515 -9.668 -29.098 1.00 95.50 83 PHE A N 1
ATOM 631 C CA . PHE A 1 83 ? 15.418 -9.325 -28.005 1.00 95.50 83 PHE A CA 1
ATOM 632 C C . PHE A 1 83 ? 14.751 -9.560 -26.647 1.00 95.50 83 PHE A C 1
ATOM 634 O O . PHE A 1 83 ? 13.529 -9.479 -26.523 1.00 95.50 83 PHE A O 1
ATOM 641 N N . ASP A 1 84 ? 15.575 -9.805 -25.632 1.00 95.50 84 ASP A N 1
ATOM 642 C CA . ASP A 1 84 ? 15.164 -9.884 -24.234 1.00 95.50 84 ASP A CA 1
ATOM 643 C C . ASP A 1 84 ? 15.727 -8.674 -23.479 1.00 95.50 84 ASP A C 1
ATOM 645 O O . ASP A 1 84 ? 16.897 -8.315 -23.644 1.00 95.50 84 ASP A O 1
ATOM 649 N N . LEU A 1 85 ? 14.935 -8.078 -22.591 1.00 96.38 85 LEU A N 1
ATOM 650 C CA . LEU A 1 85 ? 15.403 -7.105 -21.607 1.00 96.38 85 LEU A CA 1
ATOM 651 C C . LEU A 1 85 ? 15.299 -7.668 -20.198 1.00 96.38 85 LEU A C 1
ATOM 653 O O . LEU A 1 85 ? 14.338 -8.354 -19.839 1.00 96.38 85 LEU A O 1
ATOM 657 N N . LYS A 1 86 ? 16.269 -7.292 -19.371 1.00 97.19 86 LYS A N 1
ATOM 658 C CA . LYS A 1 86 ? 16.234 -7.460 -17.924 1.00 97.19 86 LYS A CA 1
ATOM 659 C C . LYS A 1 86 ? 16.437 -6.110 -17.262 1.00 97.19 86 LYS A C 1
ATOM 661 O O . LYS A 1 86 ? 17.498 -5.511 -17.387 1.00 97.19 86 LYS A O 1
ATOM 666 N N . VAL A 1 87 ? 15.422 -5.657 -16.545 1.00 97.69 87 VAL A N 1
ATOM 667 C CA . VAL A 1 87 ? 15.520 -4.523 -15.626 1.00 97.69 87 VAL A CA 1
ATOM 668 C C . VAL A 1 87 ? 15.883 -5.093 -14.268 1.00 97.69 87 VAL A C 1
ATOM 670 O O . VAL A 1 87 ? 15.152 -5.937 -13.753 1.00 97.69 87 VAL A O 1
ATOM 673 N N . GLU A 1 88 ? 17.003 -4.669 -13.701 1.00 97.25 88 GLU A N 1
ATOM 674 C CA . GLU A 1 88 ? 17.547 -5.207 -12.457 1.00 97.25 88 GLU A CA 1
ATOM 675 C C . GLU A 1 88 ? 17.720 -4.101 -11.411 1.00 97.25 88 GLU A C 1
ATOM 677 O O . GLU A 1 88 ? 17.945 -2.930 -11.722 1.00 97.25 88 GLU A O 1
ATOM 682 N N . GLY A 1 89 ? 17.611 -4.482 -10.137 1.00 97.06 89 GLY A N 1
ATOM 683 C CA . GLY A 1 89 ? 17.822 -3.553 -9.029 1.00 9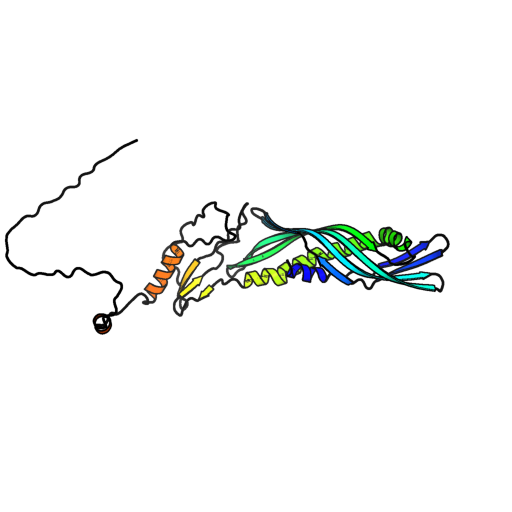7.06 89 GLY A CA 1
ATOM 684 C C . GLY A 1 89 ? 16.739 -2.481 -8.914 1.00 97.06 89 GLY A C 1
ATOM 685 O O . GLY A 1 89 ? 17.025 -1.394 -8.420 1.00 97.06 89 GLY A O 1
ATOM 686 N N . LEU A 1 90 ? 15.509 -2.764 -9.355 1.00 97.88 90 LEU A N 1
ATOM 687 C CA . LEU A 1 90 ? 14.389 -1.856 -9.141 1.00 97.88 90 LEU A CA 1
ATOM 688 C C . LEU A 1 90 ? 14.093 -1.757 -7.639 1.00 97.88 90 LEU A C 1
ATOM 690 O O . LEU A 1 90 ? 13.873 -2.758 -6.948 1.00 97.88 90 LEU A O 1
ATOM 694 N N . SER A 1 91 ? 14.083 -0.526 -7.146 1.00 98.00 91 SER A N 1
ATOM 695 C CA . SER A 1 91 ? 13.676 -0.164 -5.794 1.00 98.00 91 SER A CA 1
ATOM 696 C C . SER A 1 91 ? 12.412 0.685 -5.846 1.00 98.00 91 SER A C 1
ATOM 698 O O . SER A 1 91 ? 12.263 1.526 -6.730 1.00 98.00 91 SER A O 1
ATOM 700 N N . ILE A 1 92 ? 11.484 0.446 -4.920 1.00 98.12 92 ILE A N 1
ATOM 701 C CA . ILE A 1 92 ? 10.230 1.198 -4.803 1.00 98.12 92 ILE A CA 1
ATOM 702 C C . ILE A 1 92 ? 10.035 1.552 -3.334 1.00 98.12 92 ILE A C 1
ATOM 704 O O . ILE A 1 92 ? 10.177 0.700 -2.460 1.00 98.12 92 ILE A O 1
ATOM 708 N N . SER A 1 93 ? 9.689 2.801 -3.059 1.00 98.25 93 SER A N 1
ATOM 709 C CA . SER A 1 93 ? 9.397 3.305 -1.724 1.00 98.25 93 SER A CA 1
ATOM 710 C C . SER A 1 93 ? 8.077 4.058 -1.770 1.00 98.25 93 SER A C 1
ATOM 712 O O . SER A 1 93 ? 7.986 5.073 -2.452 1.00 98.25 93 SER A O 1
ATOM 714 N N . VAL A 1 94 ? 7.073 3.591 -1.027 1.00 98.31 94 VAL A N 1
ATOM 715 C CA . VAL A 1 94 ? 5.762 4.244 -0.938 1.00 98.31 94 VAL A CA 1
ATOM 716 C C . VAL A 1 94 ? 5.343 4.471 0.514 1.00 98.31 94 VAL A C 1
ATOM 718 O O . VAL A 1 94 ? 5.409 3.565 1.345 1.00 98.31 94 VAL A O 1
ATOM 721 N N . GLY A 1 95 ? 4.925 5.695 0.823 1.00 98.38 95 GLY A N 1
ATOM 722 C CA . GLY A 1 95 ? 4.279 6.066 2.074 1.00 98.38 95 GLY A CA 1
ATOM 723 C C . GLY A 1 95 ? 2.799 5.692 2.061 1.00 98.38 95 GLY A C 1
ATOM 724 O O . GLY A 1 95 ? 2.113 5.836 1.049 1.00 98.38 95 GLY A O 1
ATOM 725 N N . LEU A 1 96 ? 2.309 5.206 3.195 1.00 98.12 96 LEU A N 1
ATOM 726 C CA . LEU A 1 96 ? 0.925 4.817 3.418 1.00 98.12 96 LEU A CA 1
ATOM 727 C C . LEU A 1 96 ? 0.394 5.588 4.625 1.00 98.12 96 LEU A C 1
ATOM 729 O O . LEU A 1 96 ? 0.872 5.409 5.747 1.00 98.12 96 LEU A O 1
ATOM 733 N N . ARG A 1 97 ? -0.603 6.440 4.408 1.00 97.69 97 ARG A N 1
ATOM 734 C CA . ARG A 1 97 ? -1.262 7.194 5.478 1.00 97.69 97 ARG A CA 1
ATOM 735 C C . ARG A 1 97 ? -2.466 6.423 5.973 1.00 97.69 97 ARG A C 1
ATOM 737 O O . ARG A 1 97 ? -3.330 6.095 5.169 1.00 97.69 97 ARG A O 1
ATOM 744 N N . LEU A 1 98 ? -2.507 6.158 7.275 1.00 97.38 98 LEU A N 1
ATOM 745 C CA . LEU A 1 98 ? -3.662 5.561 7.939 1.00 97.38 98 LEU A CA 1
ATOM 746 C C . LEU A 1 98 ? -4.650 6.660 8.337 1.00 97.38 98 LEU A C 1
ATOM 748 O O . LEU A 1 98 ? -4.247 7.761 8.713 1.00 97.38 98 LEU A O 1
ATOM 752 N N . GLY A 1 99 ? -5.936 6.356 8.244 1.00 96.31 99 GLY A N 1
ATOM 753 C CA . GLY A 1 99 ? -7.028 7.285 8.490 1.00 96.31 99 GLY A CA 1
ATOM 754 C C . GLY A 1 99 ? -8.245 6.605 9.106 1.00 96.31 99 GLY A C 1
ATOM 755 O O . GLY A 1 99 ? -8.255 5.397 9.351 1.00 96.31 99 GLY A O 1
ATOM 756 N N . SER A 1 100 ? -9.280 7.409 9.335 1.00 95.44 100 SER A N 1
ATOM 757 C CA . SER A 1 100 ? -10.642 6.945 9.584 1.00 95.44 100 SER A CA 1
ATOM 758 C C . SER A 1 100 ? -11.579 7.637 8.604 1.00 95.44 100 SER A C 1
ATOM 760 O O . SER A 1 100 ? -11.451 8.841 8.374 1.00 95.44 100 SER A O 1
ATOM 762 N N . ASP A 1 101 ? -12.529 6.901 8.038 1.00 92.25 101 ASP A N 1
ATOM 763 C CA . ASP A 1 101 ? -13.617 7.493 7.266 1.00 92.25 101 ASP A CA 1
ATOM 764 C C . ASP A 1 101 ? -14.707 8.082 8.185 1.00 92.25 101 ASP A C 1
ATOM 766 O O . ASP A 1 101 ? -14.657 7.954 9.414 1.00 92.25 101 ASP A O 1
ATOM 770 N N . GLY A 1 102 ? -15.716 8.726 7.588 1.00 90.25 102 GLY A N 1
ATOM 771 C CA . GLY A 1 102 ? -16.826 9.339 8.328 1.00 90.25 102 GLY A CA 1
ATOM 772 C C . GLY A 1 102 ? -17.763 8.347 9.031 1.00 90.25 102 GLY A C 1
ATOM 773 O O . GLY A 1 102 ? -18.604 8.770 9.818 1.00 90.25 102 GLY A O 1
ATOM 774 N N . SER A 1 103 ? -17.633 7.045 8.763 1.00 91.94 103 SER A N 1
ATOM 775 C CA . SER A 1 103 ? -18.370 5.975 9.441 1.00 91.94 103 SER A CA 1
ATOM 776 C C . SER A 1 103 ? -17.575 5.328 10.580 1.00 91.94 103 SER A C 1
ATOM 778 O O . SER A 1 103 ? -18.097 4.447 11.261 1.00 91.94 103 SER A O 1
ATOM 780 N N . GLY A 1 104 ? -16.330 5.759 10.805 1.00 95.12 104 GLY A N 1
ATOM 781 C CA . GLY A 1 104 ? -15.425 5.145 11.771 1.00 95.12 104 GLY A CA 1
ATOM 782 C C . GLY A 1 104 ? -14.745 3.877 11.247 1.00 95.12 104 GLY A C 1
ATOM 783 O O . GLY A 1 104 ? -14.335 3.043 12.050 1.00 95.12 104 GLY A O 1
ATOM 784 N N . ARG A 1 105 ? -14.643 3.675 9.927 1.00 95.56 105 ARG A N 1
ATOM 785 C CA . ARG A 1 105 ? -13.835 2.593 9.336 1.00 95.56 105 ARG A CA 1
ATOM 786 C C . ARG A 1 105 ? -12.391 3.040 9.173 1.00 95.56 105 ARG A C 1
ATOM 788 O O . ARG A 1 105 ? -12.167 4.197 8.824 1.00 95.56 105 ARG A O 1
ATOM 795 N N . PRO A 1 106 ? -11.412 2.138 9.343 1.00 95.94 106 PRO A N 1
ATOM 796 C CA . PRO A 1 106 ? -10.039 2.432 8.964 1.00 95.94 106 PRO A CA 1
ATOM 797 C C . PRO A 1 106 ? -9.943 2.693 7.463 1.00 95.94 106 PRO A C 1
ATOM 799 O O . PRO A 1 106 ? -10.558 1.991 6.662 1.00 95.94 106 PRO A O 1
ATOM 802 N N . SER A 1 107 ? -9.127 3.675 7.102 1.00 96.75 107 SER A N 1
ATOM 803 C CA . SER A 1 107 ? -8.765 3.974 5.721 1.00 96.75 107 SER A CA 1
ATOM 804 C C . SER A 1 107 ? -7.251 4.028 5.552 1.00 96.75 107 SER A C 1
ATOM 806 O O . SER A 1 107 ? -6.492 4.191 6.514 1.00 96.75 107 SER A O 1
ATOM 808 N N . ILE A 1 108 ? -6.801 3.872 4.315 1.00 97.25 108 ILE A N 1
ATOM 809 C CA . ILE A 1 108 ? -5.416 3.963 3.892 1.00 97.25 108 ILE A CA 1
ATOM 810 C C . ILE A 1 108 ? -5.316 4.683 2.549 1.00 97.25 108 ILE A C 1
ATOM 812 O O . ILE A 1 108 ? -6.078 4.435 1.615 1.00 97.25 108 ILE A O 1
ATOM 816 N N . ALA A 1 109 ? -4.334 5.568 2.429 1.00 97.44 109 ALA A N 1
ATOM 817 C CA . ALA A 1 109 ? -4.055 6.281 1.189 1.00 97.44 109 ALA A CA 1
ATOM 818 C C . ALA A 1 109 ? -2.557 6.251 0.863 1.00 97.44 109 ALA A C 1
ATOM 820 O O . ALA A 1 109 ? -1.734 6.317 1.785 1.00 97.44 109 ALA A O 1
ATOM 821 N N . PRO A 1 110 ? -2.175 6.184 -0.426 1.00 97.62 110 PRO A N 1
ATOM 822 C CA . PRO A 1 110 ? -0.794 6.426 -0.813 1.00 97.62 110 PRO A CA 1
ATOM 823 C C . PRO A 1 110 ? -0.426 7.887 -0.521 1.00 97.62 110 PRO A C 1
ATOM 825 O O . PRO A 1 110 ? -1.251 8.789 -0.681 1.00 97.62 110 PRO A O 1
ATOM 828 N N . SER A 1 111 ? 0.814 8.133 -0.106 1.00 94.56 111 SER A N 1
ATOM 829 C CA . SER A 1 111 ? 1.386 9.479 -0.054 1.00 94.56 111 SER A CA 1
ATOM 830 C C . SER A 1 111 ? 2.567 9.605 -1.011 1.00 94.56 111 SER A C 1
ATOM 832 O O . SER A 1 111 ? 2.388 9.678 -2.223 1.00 94.56 111 SER A O 1
ATOM 834 N N . ASP A 1 112 ? 3.775 9.629 -0.469 1.00 94.56 112 ASP A N 1
ATOM 835 C CA . ASP A 1 112 ? 5.020 9.824 -1.186 1.00 94.56 112 ASP A CA 1
ATOM 836 C C . ASP A 1 112 ? 5.375 8.517 -1.878 1.00 94.56 112 ASP A C 1
ATOM 838 O O . ASP A 1 112 ? 5.438 7.477 -1.227 1.00 94.56 112 ASP A O 1
ATOM 842 N N . CYS A 1 113 ? 5.608 8.551 -3.186 1.00 98.19 113 CYS A N 1
ATOM 843 C CA . CYS A 1 113 ? 6.088 7.396 -3.927 1.00 98.19 113 CYS A CA 1
ATOM 844 C C . CYS A 1 113 ? 7.338 7.773 -4.710 1.00 98.19 113 CYS A C 1
ATOM 846 O O . CYS A 1 113 ? 7.359 8.771 -5.428 1.00 98.19 113 CYS A O 1
ATOM 848 N N . SER A 1 114 ? 8.372 6.955 -4.579 1.00 98.12 114 SER A N 1
ATOM 849 C CA . SER A 1 114 ? 9.576 7.035 -5.388 1.00 98.12 114 SER A CA 1
ATOM 850 C C . SER A 1 114 ? 9.987 5.647 -5.842 1.00 98.12 114 SER A C 1
ATOM 852 O O . SER A 1 114 ? 9.680 4.632 -5.211 1.00 98.12 114 SER A O 1
ATOM 854 N N . ASN A 1 115 ? 10.675 5.603 -6.970 1.00 98.31 115 ASN A N 1
ATOM 855 C CA . ASN A 1 115 ? 11.237 4.380 -7.494 1.00 98.31 115 ASN A CA 1
ATOM 856 C C . ASN A 1 115 ? 12.522 4.689 -8.261 1.00 98.31 115 ASN A C 1
ATOM 858 O O . ASN A 1 115 ? 12.753 5.834 -8.650 1.00 98.31 115 ASN A O 1
ATOM 862 N N . HIS A 1 116 ? 13.372 3.681 -8.398 1.00 97.81 116 HIS A N 1
ATOM 863 C CA . HIS A 1 116 ? 14.628 3.804 -9.120 1.00 97.81 116 HIS A CA 1
ATOM 864 C C . HIS A 1 116 ? 15.072 2.455 -9.669 1.00 97.81 116 HIS A C 1
ATOM 866 O O . HIS A 1 116 ? 15.076 1.459 -8.940 1.00 97.81 116 HIS A O 1
ATOM 872 N N . ILE A 1 117 ? 15.484 2.449 -10.932 1.00 9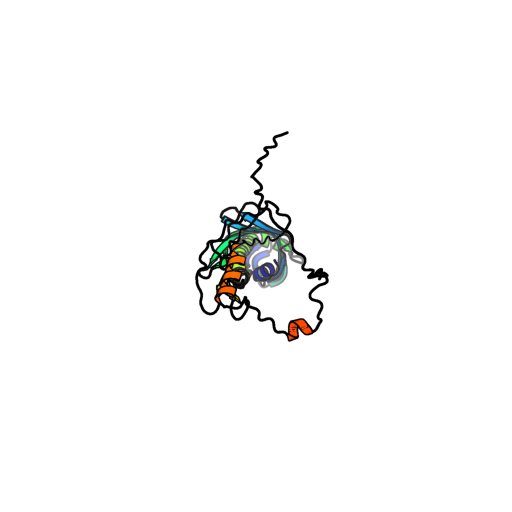8.19 117 ILE A N 1
ATOM 873 C CA . ILE A 1 117 ? 16.080 1.310 -11.624 1.00 98.19 117 ILE A CA 1
ATOM 874 C C . ILE A 1 117 ? 17.603 1.415 -11.578 1.00 98.19 117 ILE A C 1
ATOM 876 O O . ILE A 1 117 ? 18.181 2.384 -12.079 1.00 98.19 117 ILE A O 1
ATOM 880 N N . GLY A 1 118 ? 18.245 0.369 -11.052 1.00 97.31 118 GLY A N 1
ATOM 881 C CA . GLY A 1 118 ? 19.700 0.247 -11.059 1.00 97.31 118 GLY A CA 1
ATOM 882 C C . GLY A 1 118 ? 20.256 0.046 -12.467 1.00 97.31 118 GLY A C 1
ATOM 883 O O . GLY A 1 118 ? 21.057 0.859 -12.932 1.00 97.31 118 GLY A O 1
ATOM 884 N N . ASP A 1 119 ? 19.813 -1.011 -13.152 1.00 96.56 119 ASP A N 1
ATOM 885 C CA . ASP A 1 119 ? 20.387 -1.421 -14.437 1.00 96.56 119 ASP A CA 1
ATOM 886 C C . ASP A 1 119 ? 19.344 -1.963 -15.427 1.00 96.56 119 ASP A C 1
ATOM 888 O O . ASP A 1 119 ? 18.310 -2.512 -15.036 1.00 96.56 119 ASP A O 1
ATOM 892 N N . VAL A 1 120 ? 19.635 -1.825 -16.722 1.00 97.31 120 VAL A N 1
ATOM 893 C CA . VAL A 1 120 ? 18.831 -2.358 -17.828 1.00 97.31 120 VAL A CA 1
ATOM 894 C C . VAL A 1 120 ? 19.752 -3.094 -18.796 1.00 97.31 120 VAL A C 1
ATOM 896 O O . VAL A 1 120 ? 20.541 -2.496 -19.522 1.00 97.31 120 VAL A O 1
ATOM 899 N N . LYS A 1 121 ? 19.619 -4.418 -18.852 1.00 95.62 121 LYS A N 1
ATOM 900 C CA . LYS A 1 121 ? 20.414 -5.287 -19.724 1.00 95.62 121 LYS A CA 1
ATOM 901 C C . LYS A 1 121 ? 19.585 -5.742 -20.908 1.00 95.62 121 LYS A C 1
ATOM 903 O O . LYS A 1 121 ? 18.528 -6.340 -20.725 1.00 95.62 121 LYS A O 1
ATOM 908 N N . VAL A 1 122 ? 20.103 -5.528 -22.111 1.00 95.81 122 VAL A N 1
ATOM 909 C CA . VAL A 1 122 ? 19.517 -6.036 -23.353 1.00 95.81 122 VAL A CA 1
ATOM 910 C C . VAL A 1 122 ? 20.314 -7.227 -23.873 1.00 95.81 122 VAL A C 1
ATOM 912 O O . VAL A 1 122 ? 21.545 -7.217 -23.889 1.00 95.81 122 VAL A O 1
ATOM 915 N N . HIS A 1 123 ? 19.608 -8.265 -24.304 1.00 94.44 123 HIS A N 1
ATOM 916 C CA . HIS A 1 123 ? 20.174 -9.417 -24.980 1.00 94.44 123 HIS A CA 1
ATOM 917 C C . HIS A 1 123 ? 19.552 -9.550 -26.367 1.00 94.44 123 HIS A C 1
ATOM 919 O O . HIS A 1 123 ? 18.341 -9.687 -26.510 1.00 94.44 123 HIS A O 1
ATOM 925 N N . ILE A 1 124 ? 20.398 -9.523 -27.395 1.00 92.12 124 ILE A N 1
ATOM 926 C CA . ILE A 1 124 ? 19.990 -9.677 -28.791 1.00 92.12 124 ILE A CA 1
ATOM 927 C C . ILE A 1 124 ? 20.702 -10.908 -29.338 1.00 92.12 124 ILE A C 1
ATOM 929 O O . ILE A 1 124 ? 21.930 -10.944 -29.415 1.00 92.12 124 ILE A O 1
ATOM 933 N N . SER A 1 125 ? 19.930 -11.927 -29.710 1.00 78.81 125 SER A N 1
ATOM 934 C CA . SER A 1 125 ? 20.478 -13.153 -30.292 1.00 78.81 125 SER A CA 1
ATOM 935 C C . SER A 1 125 ? 20.961 -12.914 -31.729 1.00 78.81 125 SER A C 1
ATOM 937 O O . SER A 1 125 ? 20.274 -12.288 -32.535 1.00 78.81 125 SER A O 1
ATOM 939 N N . GLY A 1 126 ? 22.131 -13.455 -32.085 1.00 71.75 126 GLY A N 1
ATOM 940 C CA . GLY A 1 126 ? 22.656 -13.450 -33.457 1.00 71.75 126 GLY A CA 1
ATOM 941 C C . GLY A 1 126 ? 23.894 -12.571 -33.670 1.00 71.75 126 GLY A C 1
ATOM 942 O O . GLY A 1 126 ? 24.639 -12.270 -32.745 1.00 71.75 126 GLY A O 1
ATOM 943 N N . LYS A 1 127 ? 24.154 -12.188 -34.930 1.00 75.06 127 LYS A N 1
ATOM 944 C CA . LYS A 1 127 ? 25.389 -11.490 -35.356 1.00 75.06 127 LYS A CA 1
ATOM 945 C C . LYS A 1 127 ? 25.349 -9.963 -35.177 1.00 75.06 127 LYS A C 1
ATOM 947 O O . LYS A 1 127 ? 26.270 -9.275 -35.606 1.00 75.06 127 LYS A O 1
ATOM 952 N N . PHE A 1 128 ? 24.295 -9.423 -34.571 1.00 79.00 128 PHE A N 1
ATOM 953 C CA . PHE A 1 128 ? 24.039 -7.982 -34.492 1.00 79.00 128 PHE A CA 1
ATOM 954 C C . PHE A 1 128 ? 24.442 -7.379 -33.139 1.00 79.00 128 PHE A C 1
ATOM 956 O O . PHE A 1 128 ? 23.703 -6.583 -32.571 1.00 79.00 128 PHE A O 1
ATOM 963 N N . GLY A 1 129 ? 25.621 -7.740 -32.618 1.00 80.69 129 GLY A N 1
ATOM 964 C CA . GLY A 1 129 ? 26.091 -7.272 -31.304 1.00 80.69 129 GLY A CA 1
ATOM 965 C C . GLY A 1 129 ? 26.122 -5.744 -31.152 1.00 80.69 129 GLY A C 1
ATOM 966 O O . GLY A 1 129 ? 25.820 -5.239 -30.080 1.00 80.69 129 GLY A O 1
ATOM 967 N N . TRP A 1 130 ? 26.365 -5.003 -32.239 1.00 87.06 130 TRP A N 1
ATOM 968 C CA . TRP A 1 130 ? 26.353 -3.532 -32.246 1.00 87.06 130 TRP A CA 1
ATOM 969 C C . TRP A 1 130 ? 24.987 -2.914 -31.886 1.00 87.06 130 TRP A C 1
ATOM 971 O O . TRP A 1 130 ? 24.921 -1.748 -31.505 1.00 87.06 130 TRP A O 1
ATOM 981 N N . LEU A 1 131 ? 23.884 -3.669 -32.000 1.00 90.75 131 LEU A N 1
ATOM 982 C CA . LEU A 1 131 ? 22.559 -3.194 -31.588 1.00 90.75 131 LEU A CA 1
ATOM 983 C C . LEU A 1 131 ? 22.434 -3.043 -30.075 1.00 90.75 131 LEU A C 1
ATOM 985 O O . LEU A 1 131 ? 21.626 -2.237 -29.622 1.00 90.75 131 LEU A O 1
ATOM 989 N N . VAL A 1 132 ? 23.232 -3.791 -29.309 1.00 92.38 132 VAL A N 1
ATOM 990 C CA . VAL A 1 132 ? 23.324 -3.622 -27.856 1.00 92.38 132 VAL A CA 1
ATOM 991 C C . VAL A 1 132 ? 23.870 -2.231 -27.549 1.00 92.38 132 VAL A C 1
ATOM 993 O O . VAL A 1 132 ? 23.257 -1.500 -26.775 1.00 92.38 132 VAL A O 1
ATOM 996 N N . ASP A 1 133 ? 24.946 -1.826 -28.230 1.00 91.50 133 ASP A N 1
ATOM 997 C CA . ASP A 1 133 ? 25.533 -0.494 -28.062 1.00 91.50 133 ASP A CA 1
ATOM 998 C C . ASP A 1 133 ? 24.542 0.601 -28.472 1.00 91.50 133 ASP A C 1
ATOM 1000 O O . ASP A 1 133 ? 24.365 1.578 -27.747 1.00 91.50 133 ASP A O 1
ATOM 1004 N N . LEU A 1 134 ? 23.844 0.432 -29.603 1.00 92.06 134 LEU A N 1
ATOM 1005 C CA . LEU A 1 134 ? 22.811 1.379 -30.033 1.00 92.06 134 LEU A CA 1
ATOM 1006 C C . LEU A 1 134 ? 21.708 1.524 -28.985 1.00 92.06 134 LEU A C 1
ATOM 1008 O O . LEU A 1 134 ? 21.308 2.641 -28.665 1.00 92.06 134 LEU A O 1
ATOM 1012 N N . PHE A 1 135 ? 21.216 0.409 -28.449 1.00 94.75 135 PHE A N 1
ATOM 1013 C CA . PHE A 1 135 ? 20.171 0.429 -27.437 1.00 94.75 135 PHE A CA 1
ATOM 1014 C C . PHE A 1 135 ? 20.629 1.182 -26.183 1.00 94.75 135 PHE A C 1
ATOM 1016 O O . PHE A 1 135 ? 19.920 2.071 -25.711 1.00 94.75 135 PHE A O 1
ATOM 1023 N N . GLN A 1 136 ? 21.832 0.881 -25.686 1.00 92.75 136 GLN A N 1
ATOM 1024 C CA . GLN A 1 136 ? 22.409 1.534 -24.507 1.00 92.75 136 GLN A CA 1
ATOM 1025 C C . GLN A 1 136 ? 22.537 3.052 -24.691 1.00 92.75 136 GLN A C 1
ATOM 1027 O O . GLN A 1 136 ? 22.155 3.826 -23.817 1.00 92.75 136 GLN A O 1
ATOM 1032 N N . HIS A 1 137 ? 23.013 3.501 -25.855 1.00 92.44 137 HIS A N 1
ATOM 1033 C CA . HIS A 1 137 ? 23.262 4.924 -26.093 1.00 92.44 137 HIS A CA 1
ATOM 1034 C C . HIS A 1 137 ? 21.998 5.726 -26.420 1.00 92.44 137 HIS A C 1
ATOM 1036 O O . HIS A 1 137 ? 21.934 6.914 -26.102 1.00 92.44 137 HIS A O 1
ATOM 1042 N N . ASN A 1 138 ? 21.011 5.112 -27.079 1.00 93.06 138 ASN A N 1
ATOM 1043 C CA . ASN A 1 138 ? 19.886 5.843 -27.662 1.00 93.06 138 ASN A CA 1
ATOM 1044 C C . ASN A 1 138 ? 18.530 5.561 -27.010 1.00 93.06 138 ASN A C 1
ATOM 1046 O O . ASN A 1 138 ? 17.628 6.372 -27.184 1.00 93.06 138 ASN A O 1
ATOM 1050 N N . ILE A 1 139 ? 18.358 4.429 -26.321 1.00 95.75 139 ILE A N 1
ATOM 1051 C CA . ILE A 1 139 ? 17.039 3.950 -25.874 1.00 95.75 139 ILE A CA 1
ATOM 1052 C C . ILE A 1 139 ? 16.994 3.743 -24.363 1.00 95.75 139 ILE A C 1
ATOM 1054 O O . ILE A 1 139 ? 15.991 4.071 -23.736 1.00 95.75 139 ILE A O 1
ATOM 1058 N N . GLU A 1 140 ? 18.069 3.231 -23.761 1.00 96.38 140 GLU A N 1
ATOM 1059 C CA . GLU A 1 140 ? 18.075 2.770 -22.368 1.00 96.38 140 GLU A CA 1
ATOM 1060 C C . GLU A 1 140 ? 17.542 3.815 -21.381 1.00 96.38 140 GLU A C 1
ATOM 1062 O O . GLU A 1 140 ? 16.706 3.500 -20.535 1.00 96.38 140 GLU A O 1
ATOM 1067 N N . LYS A 1 141 ? 17.983 5.072 -21.508 1.00 96.88 141 LYS A N 1
ATOM 1068 C CA . LYS A 1 141 ? 17.558 6.161 -20.622 1.00 96.88 141 LYS A CA 1
ATOM 1069 C C . LYS A 1 141 ? 16.059 6.446 -20.725 1.00 96.88 141 LYS A C 1
ATOM 1071 O O . LYS A 1 141 ? 15.402 6.621 -19.699 1.00 96.88 141 LYS A O 1
ATOM 1076 N N . ASP A 1 142 ? 15.525 6.494 -21.941 1.00 96.69 142 ASP A N 1
ATOM 1077 C CA . ASP A 1 142 ? 14.114 6.807 -22.169 1.00 96.69 142 ASP A CA 1
ATOM 1078 C C . ASP A 1 142 ? 13.220 5.614 -21.811 1.00 96.69 142 ASP A C 1
ATOM 1080 O O . ASP A 1 142 ? 12.154 5.805 -21.229 1.00 96.69 142 ASP A O 1
ATOM 1084 N N . LEU A 1 143 ? 13.683 4.381 -22.050 1.00 96.88 143 LEU A N 1
ATOM 1085 C CA . LEU A 1 143 ? 13.025 3.167 -21.566 1.00 96.88 143 LEU A CA 1
ATOM 1086 C C . LEU A 1 143 ? 12.978 3.130 -20.039 1.00 96.88 143 LEU A C 1
ATOM 1088 O O . LEU A 1 143 ? 11.916 2.887 -19.467 1.00 96.88 143 LEU A O 1
ATOM 1092 N N . ARG A 1 144 ? 14.115 3.377 -19.376 1.00 97.69 144 ARG A N 1
ATOM 1093 C CA . ARG A 1 144 ? 14.206 3.428 -17.913 1.00 97.69 144 ARG A CA 1
ATOM 1094 C C . ARG A 1 144 ? 13.173 4.403 -17.365 1.00 97.69 144 ARG A C 1
ATOM 1096 O O . ARG A 1 144 ? 12.354 4.021 -16.536 1.00 97.69 144 ARG A O 1
ATOM 1103 N N . LYS A 1 145 ? 13.154 5.619 -17.909 1.00 97.56 145 LYS A N 1
ATOM 1104 C CA . LYS A 1 145 ? 12.193 6.649 -17.528 1.00 97.56 145 LYS A CA 1
ATOM 1105 C C . LYS A 1 145 ? 10.743 6.214 -17.774 1.00 97.56 145 LYS A C 1
ATOM 1107 O O . LYS A 1 145 ? 9.915 6.364 -16.887 1.00 97.56 145 LYS A O 1
ATOM 1112 N N . ALA A 1 146 ? 10.438 5.623 -18.931 1.00 97.06 146 ALA A N 1
ATOM 1113 C CA . ALA A 1 146 ? 9.089 5.153 -19.253 1.00 97.06 146 ALA A CA 1
ATOM 1114 C C . ALA A 1 146 ? 8.572 4.083 -18.273 1.00 97.06 146 ALA A C 1
ATOM 1116 O O . ALA A 1 146 ? 7.368 4.017 -18.016 1.00 97.06 146 ALA A O 1
ATOM 1117 N N . ILE A 1 147 ? 9.467 3.255 -17.726 1.00 97.12 147 ILE A N 1
ATOM 1118 C CA . ILE A 1 147 ? 9.138 2.294 -16.669 1.00 97.12 147 ILE A CA 1
ATOM 1119 C C . ILE A 1 147 ? 8.926 3.027 -15.346 1.00 97.12 147 ILE A C 1
ATOM 1121 O O . ILE A 1 147 ? 7.875 2.861 -14.728 1.00 97.12 147 ILE A O 1
ATOM 1125 N N . GLU A 1 148 ? 9.895 3.842 -14.922 1.00 97.81 148 GLU A N 1
ATOM 1126 C CA . GLU A 1 148 ? 9.856 4.553 -13.637 1.00 97.81 148 GLU A CA 1
ATOM 1127 C C . GLU A 1 148 ? 8.612 5.452 -13.504 1.00 97.81 148 GLU A C 1
ATOM 1129 O O . GLU A 1 148 ? 7.966 5.470 -12.449 1.00 97.81 148 GLU A O 1
ATOM 1134 N N . ASP A 1 149 ? 8.214 6.111 -14.597 1.00 97.81 149 ASP A N 1
ATOM 1135 C CA . ASP A 1 149 ? 7.032 6.977 -14.679 1.00 97.81 149 ASP A CA 1
ATOM 1136 C C . ASP A 1 149 ? 5.710 6.203 -14.469 1.00 97.81 149 ASP A C 1
ATOM 1138 O O . ASP A 1 149 ? 4.715 6.782 -14.030 1.00 97.81 149 ASP A O 1
ATOM 1142 N N . GLN A 1 150 ? 5.678 4.888 -14.727 1.00 97.62 150 GLN A N 1
ATOM 1143 C CA . GLN A 1 150 ? 4.480 4.046 -14.573 1.00 97.62 150 GLN A CA 1
ATOM 1144 C C . GLN A 1 150 ? 4.382 3.329 -13.222 1.00 97.62 150 GLN A C 1
ATOM 1146 O O . GLN A 1 150 ? 3.276 2.999 -12.787 1.00 97.62 150 GLN A O 1
ATOM 1151 N N . ILE A 1 151 ? 5.505 3.097 -12.531 1.00 97.25 151 ILE A N 1
ATOM 1152 C CA . ILE A 1 151 ? 5.525 2.327 -11.276 1.00 97.25 151 ILE A CA 1
ATOM 1153 C C . ILE A 1 151 ? 4.638 2.971 -10.207 1.00 97.25 151 ILE A C 1
ATOM 1155 O O . ILE A 1 151 ? 3.747 2.319 -9.664 1.00 97.25 151 ILE A O 1
ATOM 1159 N N . CYS A 1 152 ? 4.864 4.246 -9.891 1.00 98.00 152 CYS A N 1
ATOM 1160 C CA . CYS A 1 152 ? 4.153 4.911 -8.800 1.00 98.00 152 CYS A CA 1
ATOM 1161 C C . CYS A 1 152 ? 2.636 5.042 -9.031 1.00 98.00 152 CYS A C 1
ATOM 1163 O O . CYS A 1 152 ? 1.880 4.760 -8.093 1.00 98.00 152 CYS A O 1
ATOM 1165 N N . PRO A 1 153 ? 2.160 5.384 -10.244 1.00 97.75 153 PRO A N 1
ATOM 1166 C CA . PRO A 1 153 ? 0.740 5.305 -10.581 1.00 97.75 153 PRO A CA 1
ATOM 1167 C C . PRO A 1 153 ? 0.131 3.919 -10.336 1.00 97.75 153 PRO A C 1
ATOM 1169 O O . PRO A 1 153 ? -0.881 3.824 -9.646 1.00 97.75 153 PRO A O 1
ATOM 1172 N N . LEU A 1 154 ? 0.772 2.840 -10.804 1.00 97.31 154 LEU A N 1
ATOM 1173 C CA . LEU A 1 154 ? 0.269 1.469 -10.622 1.00 97.31 154 LEU A CA 1
ATOM 1174 C C . LEU A 1 154 ? 0.263 1.029 -9.149 1.00 97.31 154 LEU A C 1
ATOM 1176 O O . LEU A 1 154 ? -0.667 0.357 -8.697 1.00 97.31 154 LEU A O 1
ATOM 1180 N N . VAL A 1 155 ? 1.280 1.420 -8.373 1.00 97.56 155 VAL A N 1
ATOM 1181 C CA . VAL A 1 155 ? 1.320 1.184 -6.919 1.00 97.56 155 VAL A CA 1
ATOM 1182 C C . VAL A 1 155 ? 0.159 1.904 -6.234 1.00 97.56 155 VAL A C 1
ATOM 1184 O O . VAL A 1 155 ? -0.555 1.301 -5.433 1.00 97.56 155 VAL A O 1
ATOM 1187 N N . SER A 1 156 ? -0.053 3.175 -6.574 1.00 97.44 156 SER A N 1
ATOM 1188 C CA . SER A 1 156 ? -1.116 4.007 -6.001 1.00 97.44 156 SER A CA 1
ATOM 1189 C C . SER A 1 156 ? -2.496 3.450 -6.342 1.00 97.44 156 SER A C 1
ATOM 1191 O O . SER A 1 156 ? -3.331 3.290 -5.454 1.00 97.44 156 SER A O 1
ATOM 1193 N N . GLU A 1 157 ? -2.707 3.044 -7.595 1.00 96.88 157 GLU A N 1
ATOM 1194 C CA . GLU A 1 157 ? -3.927 2.369 -8.036 1.00 96.88 157 GLU A CA 1
ATOM 1195 C C . GLU A 1 157 ? -4.158 1.071 -7.253 1.00 96.88 157 GLU A C 1
ATOM 1197 O O . GLU A 1 157 ? -5.270 0.821 -6.786 1.00 96.88 157 GLU A O 1
ATOM 1202 N N . SER A 1 158 ? -3.119 0.255 -7.043 1.00 96.69 158 SER A N 1
ATOM 1203 C CA . SER A 1 158 ? -3.237 -0.965 -6.239 1.00 96.69 158 SER A CA 1
ATOM 1204 C C . SER A 1 158 ? -3.651 -0.666 -4.796 1.00 96.69 158 SER A C 1
ATOM 1206 O O . SER A 1 158 ? -4.417 -1.435 -4.212 1.00 96.69 158 SER A O 1
ATOM 1208 N N . ILE A 1 159 ? -3.154 0.419 -4.203 1.00 97.00 159 ILE A N 1
ATOM 1209 C CA . ILE A 1 159 ? -3.523 0.812 -2.840 1.00 97.00 159 ILE A CA 1
ATOM 1210 C C . ILE A 1 159 ? -4.990 1.242 -2.818 1.00 97.00 159 ILE A C 1
ATOM 1212 O O . ILE A 1 159 ? -5.780 0.669 -2.073 1.00 97.00 159 ILE A O 1
ATOM 1216 N N . THR A 1 160 ? -5.382 2.167 -3.691 1.00 96.94 160 THR A N 1
ATOM 1217 C CA . THR A 1 160 ? -6.732 2.743 -3.704 1.00 96.94 160 THR A CA 1
ATOM 1218 C C . THR A 1 160 ? -7.814 1.756 -4.148 1.00 96.94 160 THR A C 1
ATOM 1220 O O . THR A 1 160 ? -8.936 1.823 -3.661 1.00 96.94 160 THR A O 1
ATOM 1223 N N . THR A 1 161 ? -7.516 0.825 -5.058 1.00 96.31 161 THR A N 1
ATOM 1224 C CA . THR A 1 161 ? -8.535 -0.071 -5.644 1.00 96.31 161 THR A CA 1
ATOM 1225 C C . THR A 1 161 ? -8.548 -1.477 -5.053 1.00 96.31 161 THR A C 1
ATOM 1227 O O . THR A 1 161 ? -9.494 -2.229 -5.301 1.00 96.31 161 THR A O 1
ATOM 1230 N N . LYS A 1 162 ? -7.507 -1.871 -4.306 1.00 95.12 162 LYS A N 1
ATOM 1231 C CA . LYS A 1 162 ? -7.413 -3.205 -3.690 1.00 95.12 162 LYS A CA 1
ATOM 1232 C C . LYS A 1 162 ? -7.248 -3.129 -2.185 1.00 95.12 162 LYS A C 1
ATOM 1234 O O . LYS A 1 162 ? -8.043 -3.736 -1.479 1.00 95.12 162 LYS A O 1
ATOM 1239 N N . LEU A 1 163 ? -6.237 -2.412 -1.695 1.00 95.25 163 LEU A N 1
ATOM 1240 C CA . LEU A 1 163 ? -5.933 -2.401 -0.264 1.00 95.25 163 LEU A CA 1
ATOM 1241 C C . LEU A 1 163 ? -6.964 -1.603 0.538 1.00 95.25 163 LEU A C 1
ATOM 1243 O O . LEU A 1 163 ? -7.461 -2.101 1.542 1.00 95.25 163 LEU A O 1
ATOM 1247 N N . GLU A 1 164 ? -7.325 -0.412 0.070 1.00 96.06 164 GLU A N 1
ATOM 1248 C CA . GLU A 1 164 ? -8.318 0.424 0.742 1.00 96.06 164 GLU A CA 1
ATOM 1249 C C . GLU A 1 164 ? -9.689 -0.270 0.847 1.00 96.06 164 GLU A C 1
ATOM 1251 O O . GLU A 1 164 ? -10.195 -0.422 1.959 1.00 96.06 164 GLU A O 1
ATOM 1256 N N . PRO A 1 165 ? -10.265 -0.837 -0.233 1.00 95.62 165 PRO A N 1
ATOM 1257 C CA . PRO A 1 165 ? -11.517 -1.584 -0.136 1.00 95.62 165 PRO A CA 1
ATOM 1258 C C . PRO A 1 165 ? -11.478 -2.770 0.832 1.00 95.62 165 PRO A C 1
ATOM 1260 O O . PRO A 1 165 ? -12.506 -3.096 1.417 1.00 95.62 165 PRO A O 1
ATOM 1263 N N . LEU A 1 166 ? -10.318 -3.414 1.023 1.00 94.50 166 LEU A N 1
ATOM 1264 C CA . LEU A 1 166 ? -10.178 -4.482 2.016 1.00 94.50 166 LEU A CA 1
ATOM 1265 C C . LEU A 1 166 ? -10.337 -3.944 3.440 1.00 94.50 166 LEU A C 1
ATOM 1267 O O . LEU A 1 166 ? -11.049 -4.560 4.230 1.00 94.50 166 LEU A O 1
ATOM 1271 N N . LEU A 1 167 ? -9.745 -2.792 3.766 1.00 93.88 167 LEU A N 1
ATOM 1272 C CA . LEU A 1 167 ? -9.944 -2.155 5.074 1.00 93.88 167 LEU A CA 1
ATOM 1273 C C . LEU A 1 167 ? -11.403 -1.749 5.291 1.00 93.88 167 LEU A C 1
ATOM 1275 O O . LEU A 1 167 ? -11.939 -1.933 6.383 1.00 93.88 167 LEU A O 1
ATOM 1279 N N . GLN A 1 168 ? -12.081 -1.327 4.223 1.00 92.62 168 GLN A N 1
ATOM 1280 C CA . GLN A 1 168 ? -13.501 -0.986 4.266 1.00 92.62 168 GLN A CA 1
ATOM 1281 C C . GLN A 1 168 ? -14.418 -2.184 4.574 1.00 92.62 168 GLN A C 1
ATOM 1283 O O . GLN A 1 168 ? -15.571 -1.982 4.963 1.00 92.62 168 GLN A O 1
ATOM 1288 N N . THR A 1 169 ? -13.928 -3.429 4.482 1.00 94.38 169 THR A N 1
ATOM 1289 C CA . THR A 1 169 ? -14.696 -4.625 4.881 1.00 94.38 169 THR A CA 1
ATOM 1290 C C . THR A 1 169 ? -14.764 -4.846 6.392 1.00 94.38 169 THR A C 1
ATOM 1292 O O . THR A 1 169 ? -15.607 -5.617 6.854 1.00 94.38 169 THR A O 1
ATOM 1295 N N . LEU A 1 170 ? -13.917 -4.172 7.178 1.00 92.38 170 LEU A N 1
ATOM 1296 C CA . LEU A 1 170 ? -13.885 -4.355 8.626 1.00 92.38 170 LEU A CA 1
ATOM 1297 C C . LEU A 1 170 ? -15.208 -3.894 9.264 1.00 92.38 170 LEU A C 1
ATOM 1299 O O . LEU A 1 170 ? -15.715 -2.815 8.941 1.00 92.38 170 LEU A O 1
ATOM 1303 N N . PRO A 1 171 ? -15.826 -4.699 10.144 1.00 93.19 171 PRO A N 1
ATOM 1304 C CA . PRO A 1 171 ? -17.135 -4.372 10.689 1.00 93.19 171 PRO A CA 1
ATOM 1305 C C . PRO A 1 171 ? -17.033 -3.207 11.677 1.00 93.19 171 PRO A C 1
ATOM 1307 O O . PRO A 1 171 ? -16.393 -3.325 12.713 1.00 93.19 171 PRO A O 1
ATOM 1310 N N . VAL A 1 172 ? -17.736 -2.109 11.392 1.00 95.69 172 VAL A N 1
ATOM 1311 C CA . VAL A 1 172 ? -17.996 -1.040 12.377 1.00 95.69 172 VAL A CA 1
ATOM 1312 C C . VAL A 1 172 ? -19.096 -1.451 13.341 1.00 95.69 172 VAL A C 1
ATOM 1314 O O . VAL A 1 172 ? -19.097 -1.073 14.500 1.00 95.69 172 VAL A O 1
ATOM 1317 N N . THR A 1 173 ? -20.061 -2.236 12.874 1.00 95.94 173 THR A N 1
ATOM 1318 C CA . THR A 1 173 ? -21.150 -2.735 13.706 1.00 95.94 173 THR A CA 1
ATOM 1319 C C . THR A 1 173 ? -21.232 -4.240 13.556 1.00 95.94 173 THR A C 1
ATOM 1321 O O . THR A 1 173 ? -21.433 -4.746 12.452 1.00 95.94 173 THR A O 1
ATOM 1324 N N . ALA A 1 174 ? -21.099 -4.950 14.670 1.00 96.06 174 ALA A N 1
ATOM 1325 C CA . ALA A 1 174 ? -21.258 -6.393 14.736 1.00 96.06 174 ALA A CA 1
ATOM 1326 C C . ALA A 1 174 ? -22.561 -6.717 15.469 1.00 96.06 174 ALA A C 1
ATOM 1328 O O . ALA A 1 174 ? -22.662 -6.553 16.683 1.00 96.06 174 ALA A O 1
ATOM 1329 N N . LYS A 1 175 ? -23.585 -7.159 14.734 1.00 96.62 175 LYS A N 1
ATOM 1330 C CA . LYS A 1 175 ? -24.825 -7.639 15.349 1.00 96.62 175 LYS A CA 1
ATOM 1331 C C . LYS A 1 175 ? -24.549 -8.953 16.076 1.00 96.62 175 LYS A C 1
ATOM 1333 O O . LYS A 1 175 ? -24.015 -9.876 15.469 1.00 96.62 175 LYS A O 1
ATOM 1338 N N . ILE A 1 176 ? -24.945 -9.030 17.343 1.00 96.88 176 ILE A N 1
ATOM 1339 C CA . ILE A 1 176 ? -24.785 -10.237 18.159 1.00 96.88 176 ILE A CA 1
ATOM 1340 C C . ILE A 1 176 ? -26.071 -11.056 18.118 1.00 96.88 176 ILE A C 1
ATOM 1342 O O . ILE A 1 176 ? -26.048 -12.231 17.763 1.00 96.88 176 ILE A O 1
ATOM 1346 N N . ASP A 1 177 ? -27.209 -10.424 18.407 1.00 95.44 177 ASP A N 1
ATOM 1347 C CA . ASP A 1 177 ? -28.517 -11.077 18.406 1.00 95.44 177 ASP A CA 1
ATOM 1348 C C . ASP A 1 177 ? -29.662 -10.081 18.115 1.00 95.44 177 ASP A C 1
ATOM 1350 O O . ASP A 1 177 ? -29.464 -9.025 17.509 1.00 95.44 177 ASP A O 1
ATOM 1354 N N . GLY A 1 178 ? -30.900 -10.445 18.465 1.00 94.81 178 GLY A N 1
ATOM 1355 C CA . GLY A 1 178 ? -32.077 -9.583 18.304 1.00 94.81 178 GLY A CA 1
ATOM 1356 C C . GLY A 1 178 ? -32.155 -8.409 19.287 1.00 94.81 178 GLY A C 1
ATOM 1357 O O . GLY A 1 178 ? -33.070 -7.599 19.174 1.00 94.81 178 GLY A O 1
ATOM 1358 N N . VAL A 1 179 ? -31.237 -8.323 20.248 1.00 95.31 179 VAL A N 1
ATOM 1359 C CA . VAL A 1 179 ? -31.200 -7.314 21.307 1.00 95.31 179 VAL A CA 1
ATOM 1360 C C . VAL A 1 179 ? -29.991 -6.410 21.143 1.00 95.31 179 VAL A C 1
ATOM 1362 O O . VAL A 1 179 ? -30.150 -5.193 21.168 1.00 95.31 179 VAL A O 1
ATOM 1365 N N . ALA A 1 180 ? -28.801 -6.982 20.972 1.00 97.44 180 ALA A N 1
ATOM 1366 C CA . ALA A 1 180 ? -27.546 -6.258 21.075 1.00 97.44 180 ALA A CA 1
ATOM 1367 C C . ALA A 1 180 ? -26.701 -6.307 19.795 1.00 97.44 180 ALA A C 1
ATOM 1369 O O . ALA A 1 180 ? -26.685 -7.284 19.038 1.00 97.44 180 ALA A O 1
ATOM 1370 N N . ALA A 1 181 ? -25.940 -5.238 19.595 1.00 97.69 181 ALA A N 1
ATOM 1371 C CA . ALA A 1 181 ? -24.847 -5.150 18.640 1.00 97.69 181 ALA A CA 1
ATOM 1372 C C . ALA A 1 181 ? -23.651 -4.449 19.294 1.00 97.69 181 ALA A C 1
ATOM 1374 O O . ALA A 1 181 ? -23.820 -3.725 20.273 1.00 97.69 181 ALA A O 1
ATOM 1375 N N . ILE A 1 182 ? -22.455 -4.663 18.751 1.00 97.62 182 ILE A N 1
ATOM 1376 C CA . ILE A 1 182 ? -21.221 -4.012 19.192 1.00 97.62 182 ILE A CA 1
ATOM 1377 C C . ILE A 1 182 ? -20.829 -2.950 18.175 1.00 97.62 182 ILE A C 1
ATOM 1379 O O . ILE A 1 182 ? -20.812 -3.218 16.973 1.00 97.62 182 ILE A O 1
ATOM 1383 N N . ASP A 1 183 ? -20.503 -1.760 18.665 1.00 96.94 183 ASP A N 1
ATOM 1384 C CA . ASP A 1 183 ? -19.874 -0.697 17.896 1.00 96.94 183 ASP A CA 1
ATOM 1385 C C . ASP A 1 183 ? -18.343 -0.790 18.003 1.00 96.94 183 ASP A C 1
ATOM 1387 O O . ASP A 1 183 ? -17.763 -0.610 19.076 1.00 96.94 183 ASP A O 1
ATOM 1391 N N . TYR A 1 184 ? -17.705 -1.080 16.874 1.00 97.00 184 TYR A N 1
ATOM 1392 C CA . TYR A 1 184 ? -16.264 -1.119 16.649 1.00 97.00 184 TYR A CA 1
ATOM 1393 C C . TYR A 1 184 ? -15.780 0.062 15.796 1.00 97.00 184 TYR A C 1
ATOM 1395 O O . TYR A 1 184 ? -14.671 0.010 15.271 1.00 97.00 184 TYR A O 1
ATOM 1403 N N . SER A 1 185 ? -16.570 1.131 15.645 1.00 97.19 185 SER A N 1
ATOM 1404 C CA . SER A 1 185 ? -16.107 2.357 14.988 1.00 97.19 185 SER A CA 1
ATOM 1405 C C . SER A 1 185 ? -14.797 2.834 15.607 1.00 97.19 185 SER A C 1
ATOM 1407 O O . SER A 1 185 ? -14.657 2.835 16.837 1.00 97.19 185 SER A O 1
ATOM 1409 N N . LEU A 1 186 ? -13.873 3.300 14.777 1.00 97.25 186 LEU A N 1
ATOM 1410 C CA . LEU A 1 186 ? -12.696 4.016 15.232 1.00 97.25 186 LEU A CA 1
ATOM 1411 C C . LEU A 1 186 ? -13.105 5.271 16.004 1.00 97.25 186 LEU A C 1
ATOM 1413 O O . LEU A 1 186 ? -13.948 6.046 15.556 1.00 97.25 186 LEU A O 1
ATOM 1417 N N . THR A 1 187 ? -12.488 5.480 17.163 1.00 94.19 187 THR A N 1
ATOM 1418 C CA . THR A 1 187 ? -12.669 6.701 17.968 1.00 94.19 187 THR A CA 1
ATOM 1419 C C . THR A 1 187 ? -11.667 7.796 17.599 1.00 94.19 187 THR A C 1
ATOM 1421 O O . THR A 1 187 ? -11.766 8.920 18.087 1.00 94.19 187 THR A O 1
ATOM 1424 N N . GLY A 1 188 ? -10.725 7.483 16.708 1.00 93.62 188 GLY A N 1
ATOM 1425 C CA . GLY A 1 188 ? -9.743 8.397 16.145 1.00 93.62 188 GLY A CA 1
ATOM 1426 C C . GLY A 1 188 ? -8.919 7.721 15.049 1.00 93.62 188 GLY A C 1
ATOM 1427 O O . GLY A 1 188 ? -9.039 6.521 14.806 1.00 93.62 188 GLY A O 1
ATOM 1428 N N . THR A 1 189 ? -8.072 8.499 14.381 1.00 95.25 189 THR A N 1
ATOM 1429 C CA . THR A 1 189 ? -7.128 7.977 13.384 1.00 95.25 189 THR A CA 1
ATOM 1430 C C . THR A 1 189 ? -6.161 6.975 14.027 1.00 95.25 189 THR A C 1
ATOM 1432 O O . THR A 1 189 ? -5.654 7.270 15.113 1.00 95.25 189 THR A O 1
ATOM 1435 N N . PRO A 1 190 ? -5.855 5.832 13.379 1.00 96.31 190 PRO A N 1
ATOM 1436 C CA . PRO A 1 190 ? -4.837 4.912 13.872 1.00 96.31 190 PRO A CA 1
ATOM 1437 C C . PRO A 1 190 ? -3.492 5.613 14.092 1.00 96.31 190 PRO A C 1
ATOM 1439 O O . PRO A 1 190 ? -3.005 6.329 13.213 1.00 96.31 190 PRO A O 1
ATOM 1442 N N . LEU A 1 191 ? -2.889 5.406 15.260 1.00 94.56 191 LEU A N 1
ATOM 1443 C CA . LEU A 1 191 ? -1.655 6.071 15.660 1.00 94.56 191 LEU A CA 1
ATOM 1444 C C . LEU A 1 191 ? -0.459 5.166 15.377 1.00 94.56 191 LEU A C 1
ATOM 1446 O O . LEU A 1 191 ? -0.351 4.066 15.911 1.00 94.56 191 LEU A O 1
ATOM 1450 N N . VAL A 1 192 ? 0.465 5.640 14.545 1.00 96.44 192 VAL A N 1
ATOM 1451 C CA . VAL A 1 192 ? 1.707 4.914 14.269 1.00 96.44 192 VAL A CA 1
ATOM 1452 C C . VAL A 1 192 ? 2.785 5.329 15.263 1.00 96.44 192 VAL A C 1
ATOM 1454 O O . VAL A 1 192 ? 3.194 6.493 15.287 1.00 96.44 192 VAL A O 1
ATOM 1457 N N . MET A 1 193 ? 3.253 4.359 16.045 1.00 93.56 193 MET A N 1
ATOM 1458 C CA . MET A 1 193 ? 4.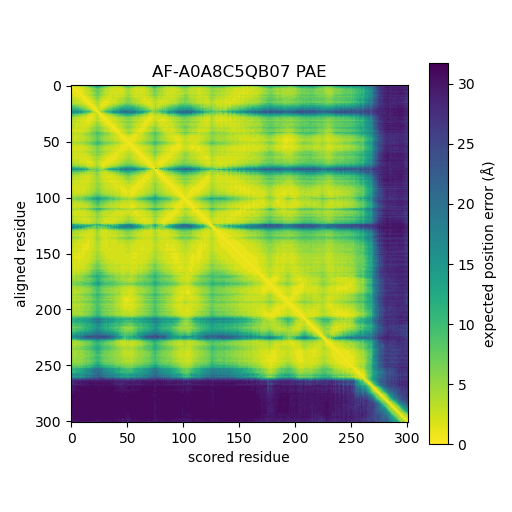326 4.484 17.031 1.00 93.56 193 MET A CA 1
ATOM 1459 C C . MET A 1 193 ? 5.632 3.892 16.477 1.00 93.56 193 MET A C 1
ATOM 1461 O O . MET A 1 193 ? 5.692 3.451 15.330 1.00 93.56 193 MET A O 1
ATOM 1465 N N . SER A 1 194 ? 6.710 3.903 17.265 1.00 93.00 194 SER A N 1
ATOM 1466 C CA . SER A 1 194 ? 8.009 3.350 16.849 1.00 93.00 194 SER A CA 1
ATOM 1467 C C . SER A 1 194 ? 7.986 1.840 16.618 1.00 93.00 194 SER A C 1
ATOM 1469 O O . SER A 1 194 ? 8.728 1.353 15.769 1.00 93.00 194 SER A O 1
ATOM 1471 N N . GLU A 1 195 ? 7.139 1.113 17.349 1.00 90.81 195 GLU A N 1
ATOM 1472 C CA . GLU A 1 195 ? 7.158 -0.358 17.385 1.00 90.81 195 GLU A CA 1
ATOM 1473 C C . GLU A 1 195 ? 5.805 -1.001 17.047 1.00 90.81 195 GLU A C 1
ATOM 1475 O O . GLU A 1 195 ? 5.750 -2.182 16.714 1.00 90.81 195 GLU A O 1
ATOM 1480 N N . PHE A 1 196 ? 4.713 -0.232 17.065 1.00 92.19 196 PHE A N 1
ATOM 1481 C CA . PHE A 1 196 ? 3.363 -0.731 16.804 1.00 92.19 196 PHE A CA 1
ATOM 1482 C C . PHE A 1 196 ? 2.455 0.332 16.172 1.00 92.19 196 PHE A C 1
ATOM 1484 O O . PHE A 1 196 ? 2.800 1.511 16.067 1.00 92.19 196 PHE A O 1
ATOM 1491 N N . VAL A 1 197 ? 1.277 -0.112 15.736 1.00 94.69 197 VAL A N 1
ATOM 1492 C CA . VAL A 1 197 ? 0.185 0.743 15.267 1.00 94.69 197 VAL A CA 1
ATOM 1493 C C . VAL A 1 197 ? -0.990 0.560 16.216 1.00 94.69 197 VAL A C 1
ATOM 1495 O O . VAL A 1 197 ? -1.528 -0.542 16.317 1.00 94.69 197 VAL A O 1
ATOM 1498 N N . ASP A 1 198 ? -1.400 1.637 16.874 1.00 93.19 198 ASP A N 1
ATOM 1499 C CA . ASP A 1 198 ? -2.579 1.654 17.733 1.00 93.19 198 ASP A CA 1
ATOM 1500 C C . ASP A 1 198 ? -3.832 1.931 16.911 1.00 93.19 198 ASP A C 1
ATOM 1502 O O . ASP A 1 198 ? -3.923 2.926 16.189 1.00 93.19 198 ASP A O 1
ATOM 1506 N N . VAL A 1 199 ? -4.826 1.057 17.051 1.00 94.88 199 VAL A N 1
ATOM 1507 C CA . VAL A 1 199 ? -6.116 1.161 16.365 1.00 94.88 199 VAL A CA 1
ATOM 1508 C C . VAL A 1 199 ? -7.210 1.341 17.422 1.00 94.88 199 VAL A C 1
ATOM 1510 O O . VAL A 1 199 ? -7.662 0.353 18.006 1.00 94.88 199 VAL A O 1
ATOM 1513 N N . PRO A 1 200 ? -7.626 2.584 17.722 1.00 94.19 200 PRO A N 1
ATOM 1514 C CA . PRO A 1 200 ? -8.543 2.842 18.823 1.00 94.19 200 PRO A CA 1
ATOM 1515 C C . PRO A 1 200 ? -9.989 2.546 18.403 1.00 94.19 200 PRO A C 1
ATOM 1517 O O . PRO A 1 200 ? -10.594 3.291 17.635 1.00 94.19 200 PRO A O 1
ATOM 1520 N N . LEU A 1 201 ? -10.548 1.448 18.912 1.00 95.50 201 LEU A N 1
ATOM 1521 C CA . LEU A 1 201 ? -11.929 1.025 18.657 1.00 95.50 201 LEU A CA 1
ATOM 1522 C C . LEU A 1 201 ? -12.856 1.468 19.792 1.00 95.50 201 LEU A C 1
ATOM 1524 O O . LEU A 1 201 ? -12.453 1.503 20.954 1.00 95.50 201 LEU A O 1
ATOM 1528 N N . LYS A 1 202 ? -14.122 1.749 19.467 1.00 95.69 202 LYS A N 1
ATOM 1529 C CA . LYS A 1 202 ? -15.123 2.168 20.457 1.00 95.69 202 LYS A CA 1
ATOM 1530 C C . LYS A 1 202 ? -15.474 1.069 21.466 1.00 95.69 202 LYS A C 1
ATOM 1532 O O . LYS A 1 202 ? -15.540 1.350 22.658 1.00 95.69 202 LYS A O 1
ATOM 1537 N N . GLY A 1 203 ? -15.688 -0.165 21.002 1.00 96.12 203 GLY A N 1
ATOM 1538 C CA . GLY A 1 203 ? -15.930 -1.329 21.859 1.00 96.12 203 GLY A CA 1
ATOM 1539 C C . GLY A 1 203 ? -17.147 -1.170 22.776 1.00 96.12 203 GLY A C 1
ATOM 1540 O O . GLY A 1 203 ? -17.033 -1.334 23.988 1.00 96.12 203 GLY A O 1
ATOM 1541 N N . GLU A 1 204 ? -18.306 -0.831 22.213 1.00 97.62 204 GLU A N 1
ATOM 1542 C CA . GLU A 1 204 ? -19.528 -0.527 22.972 1.00 97.62 204 GLU A CA 1
ATOM 1543 C C . GLU A 1 204 ? -20.678 -1.438 22.551 1.00 97.62 204 GLU A C 1
ATOM 1545 O O . GLU A 1 204 ? -21.083 -1.420 21.388 1.00 97.62 204 GLU A O 1
ATOM 1550 N N . PHE A 1 205 ? -21.258 -2.186 23.488 1.00 97.88 205 PHE A N 1
ATOM 1551 C CA . PHE A 1 205 ? -22.548 -2.823 23.236 1.00 97.88 205 PHE A CA 1
ATOM 1552 C C . PHE A 1 205 ? -23.661 -1.775 23.263 1.00 97.88 205 PHE A C 1
ATOM 1554 O O . PHE A 1 205 ? -23.745 -0.955 24.177 1.00 97.88 205 PHE A O 1
ATOM 1561 N N . PHE A 1 206 ? -24.564 -1.845 22.292 1.00 97.44 206 PHE A N 1
ATOM 1562 C CA . PHE A 1 206 ? -25.769 -1.028 22.245 1.00 97.44 206 PHE A CA 1
ATOM 1563 C C . PHE A 1 206 ? -26.988 -1.872 21.869 1.00 97.44 206 PHE A C 1
ATOM 1565 O O . PHE A 1 206 ? -26.874 -2.920 21.227 1.00 97.44 206 PHE A O 1
ATOM 1572 N N . ASN A 1 207 ? -28.175 -1.412 22.268 1.00 96.50 207 ASN A N 1
ATOM 1573 C CA . ASN A 1 207 ? -29.419 -2.054 21.864 1.00 96.50 207 ASN A CA 1
ATOM 1574 C C . ASN A 1 207 ? -29.673 -1.796 20.370 1.00 96.50 207 ASN A C 1
ATOM 1576 O O . ASN A 1 207 ? -29.754 -0.649 19.932 1.00 96.50 207 ASN A O 1
ATOM 1580 N N . TYR A 1 208 ? -29.804 -2.874 19.599 1.00 92.50 208 TYR A N 1
ATOM 1581 C CA . TYR A 1 208 ? -29.902 -2.838 18.142 1.00 92.50 208 TYR A CA 1
ATOM 1582 C C . TYR A 1 208 ? -31.173 -2.135 17.640 1.00 92.50 208 TYR A C 1
ATOM 1584 O O . TYR A 1 208 ? -31.151 -1.512 16.582 1.00 92.50 208 TYR A O 1
ATOM 1592 N N . GLY A 1 209 ? -32.275 -2.222 18.392 1.00 89.56 209 GLY A N 1
ATOM 1593 C CA . GLY A 1 209 ? -33.550 -1.593 18.038 1.00 89.56 209 GLY A CA 1
ATOM 1594 C C . GLY A 1 209 ? -33.678 -0.142 18.504 1.00 89.56 209 GLY A C 1
ATOM 1595 O O . GLY A 1 209 ? -34.408 0.629 17.888 1.00 89.56 209 GLY A O 1
ATOM 1596 N N . ASN A 1 210 ? -32.984 0.241 19.580 1.00 90.25 210 ASN A N 1
ATOM 1597 C CA . ASN A 1 210 ? -33.025 1.598 20.118 1.00 90.25 210 ASN A CA 1
ATOM 1598 C C . ASN A 1 210 ? -31.702 1.968 20.797 1.00 90.25 210 ASN A C 1
ATOM 1600 O O . ASN A 1 210 ? -31.445 1.583 21.937 1.00 90.25 210 ASN A O 1
ATOM 1604 N N . ARG A 1 211 ? -30.859 2.731 20.100 1.00 92.19 211 ARG A N 1
ATOM 1605 C CA . ARG A 1 211 ? -29.529 3.090 20.592 1.00 92.19 211 ARG A CA 1
ATOM 1606 C C . ARG A 1 211 ? -29.612 4.159 21.688 1.00 92.19 211 ARG A C 1
ATOM 1608 O O . ARG A 1 211 ? -30.118 5.251 21.456 1.00 92.19 211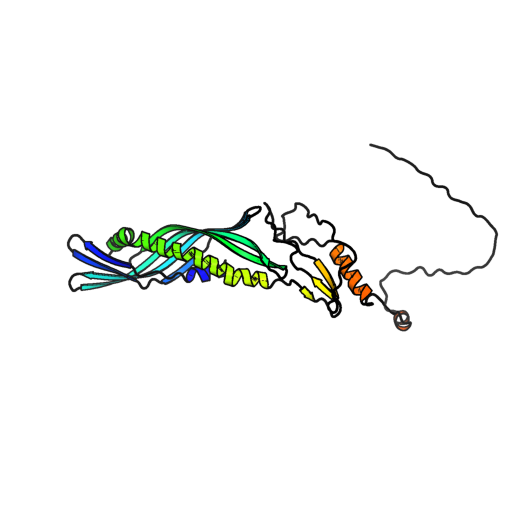 ARG A O 1
ATOM 1615 N N . SER A 1 212 ? -29.035 3.871 22.851 1.00 88.19 212 SER A N 1
ATOM 1616 C CA . SER A 1 212 ? -28.890 4.806 23.973 1.00 88.19 212 SER A CA 1
ATOM 1617 C C . SER A 1 212 ? -27.458 4.795 24.497 1.00 88.19 212 SER A C 1
ATOM 1619 O O . SER A 1 212 ? -26.830 3.737 24.536 1.00 88.19 212 SER A O 1
ATOM 1621 N N . ALA A 1 213 ? -26.952 5.952 24.927 1.00 90.75 213 ALA A N 1
ATOM 1622 C CA . ALA A 1 213 ? -25.638 6.034 25.554 1.00 90.75 213 ALA A CA 1
ATOM 1623 C C . ALA A 1 213 ? -25.662 5.387 26.955 1.00 90.75 213 ALA A C 1
ATOM 1625 O O . ALA A 1 213 ? -26.628 5.596 27.697 1.00 90.75 213 ALA A O 1
ATOM 1626 N N . PRO A 1 214 ? -24.629 4.616 27.334 1.00 93.12 214 PRO A N 1
ATOM 1627 C CA . PRO A 1 214 ? -24.510 4.091 28.687 1.00 93.12 214 PRO A CA 1
ATOM 1628 C C . PRO A 1 214 ? -24.224 5.222 29.698 1.00 93.12 214 PRO A C 1
ATOM 1630 O O . PRO A 1 214 ? -23.607 6.226 29.344 1.00 93.12 214 PRO A O 1
ATOM 1633 N N . PRO A 1 215 ? -24.630 5.076 30.974 1.00 94.19 215 PRO A N 1
ATOM 1634 C CA . PRO A 1 215 ? -24.448 6.102 32.008 1.00 94.19 215 PRO A CA 1
ATOM 1635 C C . PRO A 1 215 ? -23.037 6.108 32.636 1.00 94.19 215 PRO A C 1
ATOM 1637 O O . PRO A 1 215 ? -22.871 6.491 33.792 1.00 94.19 215 PRO A O 1
ATOM 1640 N N . PHE A 1 216 ? -22.021 5.645 31.908 1.00 94.06 216 PHE A N 1
ATOM 1641 C CA . PHE A 1 216 ? -20.629 5.541 32.355 1.00 94.06 216 PHE A CA 1
ATOM 1642 C C . PHE A 1 216 ? -19.676 5.673 31.160 1.00 94.06 216 PHE A C 1
ATOM 1644 O O . PHE A 1 216 ? -20.101 5.554 30.014 1.00 94.06 216 PHE A O 1
ATOM 1651 N N . SER A 1 217 ? -18.392 5.917 31.431 1.00 93.94 217 SER A N 1
ATOM 1652 C CA . SER A 1 217 ? -17.362 6.195 30.417 1.00 93.94 217 SER A CA 1
ATOM 1653 C C . SER A 1 217 ? -16.272 5.120 30.405 1.00 93.94 217 SER A C 1
ATOM 1655 O O . SER A 1 217 ? -16.049 4.477 31.434 1.00 93.94 217 SER A O 1
ATOM 1657 N N . PRO A 1 218 ? -15.567 4.917 29.276 1.00 94.38 218 PRO A N 1
ATOM 1658 C CA . PRO A 1 218 ? -14.476 3.955 29.213 1.00 94.38 218 PRO A CA 1
ATOM 1659 C C . PRO A 1 218 ? -13.258 4.418 30.028 1.00 94.38 218 PRO A C 1
ATOM 1661 O O . PRO A 1 218 ? -12.913 5.603 29.978 1.00 94.38 218 PRO A O 1
ATOM 1664 N N . PRO A 1 219 ? -12.575 3.512 30.753 1.00 92.31 219 PRO A N 1
ATOM 1665 C CA . PRO A 1 219 ? -11.297 3.828 31.374 1.00 92.31 219 PRO A CA 1
ATOM 1666 C C . PRO A 1 219 ? -10.183 3.889 30.322 1.00 92.31 219 PRO A C 1
ATOM 1668 O O . PRO A 1 219 ? -10.298 3.319 29.233 1.00 92.31 219 PRO A O 1
ATOM 1671 N N . ALA A 1 220 ? -9.072 4.541 30.671 1.00 89.12 220 ALA A N 1
ATOM 1672 C CA . ALA A 1 220 ? -7.853 4.449 29.878 1.00 89.12 220 ALA A CA 1
ATOM 1673 C C . ALA A 1 220 ? -7.349 3.000 29.873 1.00 89.12 220 ALA A C 1
ATOM 1675 O O . ALA A 1 220 ? -7.265 2.360 30.922 1.00 89.12 220 ALA A O 1
ATOM 1676 N N . LEU A 1 221 ? -7.010 2.495 28.690 1.00 87.25 221 LEU A N 1
ATOM 1677 C CA . LEU A 1 221 ? -6.485 1.151 28.513 1.00 87.25 221 LEU A CA 1
ATOM 1678 C C . LEU A 1 221 ? -4.982 1.233 28.262 1.00 87.25 221 LEU A C 1
ATOM 1680 O O . LEU A 1 221 ? -4.546 1.937 27.354 1.00 87.25 221 LEU A O 1
ATOM 1684 N N . SER A 1 222 ? -4.197 0.527 29.070 1.00 83.06 222 SER A N 1
ATOM 1685 C CA . SER A 1 222 ? -2.758 0.380 28.869 1.00 83.06 222 SER A CA 1
ATOM 1686 C C . SER A 1 222 ? -2.434 -1.039 28.424 1.00 83.06 222 SER A C 1
ATOM 1688 O O . SER A 1 222 ? -3.030 -2.012 28.888 1.00 83.06 222 SER A O 1
ATOM 1690 N N . PHE A 1 223 ? -1.474 -1.147 27.514 1.00 81.50 223 PHE A N 1
ATOM 1691 C CA . PHE A 1 223 ? -0.954 -2.420 27.036 1.00 81.50 223 PHE A CA 1
ATOM 1692 C C . PHE A 1 223 ? 0.428 -2.674 27.642 1.00 81.50 223 PHE A C 1
ATOM 1694 O O . PHE A 1 223 ? 1.174 -1.719 27.883 1.00 81.50 223 PHE A O 1
ATOM 1701 N N . PRO A 1 224 ? 0.789 -3.940 27.913 1.00 78.62 224 PRO A N 1
ATOM 1702 C CA . PRO A 1 224 ? 2.163 -4.276 28.254 1.00 78.62 224 PRO A CA 1
ATOM 1703 C C . PRO A 1 224 ? 3.084 -3.955 27.069 1.00 78.62 224 PRO A C 1
ATOM 1705 O O . PRO A 1 224 ? 2.681 -4.081 25.916 1.00 78.62 224 PRO A O 1
ATOM 1708 N N . ALA A 1 225 ? 4.337 -3.594 27.351 1.00 72.56 225 ALA A N 1
ATOM 1709 C CA . ALA A 1 225 ? 5.362 -3.300 26.340 1.00 72.56 225 ALA A CA 1
ATOM 1710 C C . ALA A 1 225 ? 5.882 -4.559 25.607 1.00 72.56 225 ALA A C 1
ATOM 1712 O O . ALA A 1 225 ? 7.032 -4.618 25.182 1.00 72.56 225 ALA A O 1
ATOM 1713 N N . GLU A 1 226 ? 5.077 -5.618 25.540 1.00 79.31 226 GLU A N 1
ATOM 1714 C CA . GLU A 1 226 ? 5.456 -6.856 24.877 1.00 79.31 226 GLU A CA 1
ATOM 1715 C C . GLU A 1 226 ? 5.065 -6.792 23.398 1.00 79.31 226 GLU A C 1
ATOM 1717 O O . GLU A 1 226 ? 3.934 -6.455 23.053 1.00 79.31 226 GLU A O 1
ATOM 1722 N N . HIS A 1 227 ? 6.010 -7.143 22.526 1.00 75.06 227 HIS A N 1
ATOM 1723 C CA . HIS A 1 227 ? 5.863 -7.078 21.068 1.00 75.06 227 HIS A CA 1
ATOM 1724 C C . HIS A 1 227 ? 6.125 -8.443 20.407 1.00 75.06 227 HIS A C 1
ATOM 1726 O O . HIS A 1 227 ? 6.627 -8.528 19.289 1.00 75.06 227 HIS A O 1
ATOM 1732 N N . SER A 1 228 ? 5.828 -9.534 21.122 1.00 86.75 228 SER A N 1
ATOM 1733 C CA . SER A 1 228 ? 6.068 -10.915 20.681 1.00 86.75 228 SER A CA 1
ATOM 1734 C C . SER A 1 228 ? 5.010 -11.439 19.698 1.00 86.75 228 SER A C 1
ATOM 1736 O O . SER A 1 228 ? 5.272 -12.395 18.966 1.00 86.75 228 SER A O 1
ATOM 1738 N N . LEU A 1 229 ? 3.828 -10.814 19.649 1.00 90.81 229 LEU A N 1
ATOM 1739 C CA . LEU A 1 229 ? 2.709 -11.192 18.781 1.00 90.81 229 LEU A CA 1
ATOM 1740 C C . LEU A 1 229 ? 2.456 -10.153 17.682 1.00 90.81 229 LEU A C 1
ATOM 1742 O O . LEU A 1 229 ? 2.765 -8.975 17.827 1.00 90.81 229 LEU A O 1
ATOM 1746 N N . MET A 1 230 ? 1.824 -10.587 16.586 1.00 91.19 230 MET A N 1
ATOM 1747 C CA . MET A 1 230 ? 1.452 -9.692 15.479 1.00 91.19 230 MET A CA 1
ATOM 1748 C C . MET A 1 230 ? 0.319 -8.722 15.840 1.00 91.19 230 MET A C 1
ATOM 1750 O O . MET A 1 230 ? 0.236 -7.645 15.258 1.00 91.19 230 MET A O 1
ATOM 1754 N N . VAL A 1 231 ? -0.582 -9.119 16.744 1.00 92.81 231 VAL A N 1
ATOM 1755 C CA . VAL A 1 231 ? -1.763 -8.337 17.134 1.00 92.81 231 VAL A CA 1
ATOM 1756 C C . VAL A 1 231 ? -2.047 -8.558 18.614 1.00 92.81 231 VAL A C 1
ATOM 1758 O O . VAL A 1 231 ? -2.055 -9.698 19.080 1.00 92.81 231 VAL A O 1
ATOM 1761 N N . TYR A 1 232 ? -2.348 -7.470 19.321 1.00 92.00 232 TYR A N 1
ATOM 1762 C CA . TYR A 1 232 ? -2.843 -7.481 20.693 1.00 92.00 232 TYR A CA 1
ATOM 1763 C C . TYR A 1 232 ? -4.247 -6.885 20.727 1.00 92.00 232 TYR A C 1
ATOM 1765 O O . TYR A 1 232 ? -4.499 -5.829 20.149 1.00 92.00 232 TYR A O 1
ATOM 1773 N N . PHE A 1 233 ? -5.163 -7.561 21.418 1.00 91.62 233 PHE A N 1
ATOM 1774 C CA . PHE A 1 233 ? -6.507 -7.052 21.670 1.00 91.62 233 PHE A CA 1
ATOM 1775 C C . PHE A 1 233 ? -6.626 -6.676 23.136 1.00 91.62 233 PHE A C 1
ATOM 1777 O O . PHE A 1 233 ? -6.382 -7.497 24.018 1.00 91.62 233 PHE A O 1
ATOM 1784 N N . GLY A 1 234 ? -7.027 -5.437 23.387 1.00 91.56 234 GLY A N 1
ATOM 1785 C CA . GLY A 1 234 ? -7.341 -4.966 24.723 1.00 91.56 234 GLY A CA 1
ATOM 1786 C C . GLY A 1 234 ? -8.828 -4.676 24.813 1.00 91.56 234 GLY A C 1
ATOM 1787 O O . GLY A 1 234 ? -9.373 -3.937 23.997 1.00 91.56 234 GLY A O 1
ATOM 1788 N N . ALA A 1 235 ? -9.479 -5.266 25.807 1.00 93.94 235 ALA A N 1
ATOM 1789 C CA . ALA A 1 235 ? -10.877 -5.022 26.113 1.00 93.94 235 ALA A CA 1
ATOM 1790 C C . ALA A 1 235 ? -10.964 -4.421 27.514 1.00 93.94 235 ALA A C 1
ATOM 1792 O O . ALA A 1 235 ? -10.546 -5.045 28.488 1.00 93.94 235 ALA A O 1
ATOM 1793 N N . SER A 1 236 ? -11.490 -3.203 27.613 1.00 94.75 236 SER A N 1
ATOM 1794 C CA . SER A 1 236 ? -11.739 -2.564 28.901 1.00 94.75 236 SER A CA 1
ATOM 1795 C C . SER A 1 236 ? -13.006 -3.122 29.552 1.00 94.75 236 SER A C 1
ATOM 1797 O O . SER A 1 236 ? -13.890 -3.662 28.882 1.00 94.75 236 SER A O 1
ATOM 1799 N N . GLU A 1 237 ? -13.140 -2.932 30.867 1.00 95.56 237 GLU A N 1
ATOM 1800 C CA . GLU A 1 237 ? -14.372 -3.260 31.603 1.00 95.56 237 GLU A CA 1
ATOM 1801 C C . GLU A 1 237 ? -15.620 -2.589 31.003 1.00 95.56 237 GLU A C 1
ATOM 1803 O O . GLU A 1 237 ? -16.719 -3.124 31.103 1.00 95.56 237 GLU A O 1
ATOM 1808 N N . TYR A 1 238 ? -15.450 -1.457 30.312 1.00 96.69 238 TYR A N 1
ATOM 1809 C CA . TYR A 1 238 ? -16.515 -0.744 29.610 1.00 96.69 238 TYR A CA 1
ATOM 1810 C C . TYR A 1 238 ? -17.246 -1.620 28.588 1.00 96.69 238 TYR A C 1
ATOM 1812 O O . TYR A 1 238 ? -18.478 -1.623 28.557 1.00 96.69 238 TYR A O 1
ATOM 1820 N N . LEU A 1 239 ? -16.515 -2.410 27.794 1.00 96.88 239 LEU A N 1
ATOM 1821 C CA . LEU A 1 239 ? -17.118 -3.322 26.818 1.00 96.88 239 LEU A CA 1
ATOM 1822 C C . LEU A 1 239 ? -18.068 -4.310 27.512 1.00 96.88 239 LEU A C 1
ATOM 1824 O O . LEU A 1 239 ? -19.193 -4.528 27.068 1.00 96.88 239 LEU A O 1
ATOM 1828 N N . PHE A 1 240 ? -17.636 -4.875 28.639 1.00 96.81 240 PHE A N 1
ATOM 1829 C CA . PHE A 1 240 ? -18.419 -5.853 29.392 1.00 96.81 240 PHE A CA 1
ATOM 1830 C C . PHE A 1 240 ? -19.582 -5.204 30.159 1.00 96.81 240 PHE A C 1
ATOM 1832 O O . PHE A 1 240 ? -20.693 -5.736 30.166 1.00 96.81 240 PHE A O 1
ATOM 1839 N N . ASN A 1 241 ? -19.366 -4.023 30.742 1.00 97.38 241 ASN A N 1
ATOM 1840 C CA . ASN A 1 241 ? -20.394 -3.271 31.460 1.00 97.38 241 ASN A CA 1
ATOM 1841 C C . ASN A 1 241 ? -21.512 -2.801 30.520 1.00 97.38 241 ASN A C 1
ATOM 1843 O O . ASN A 1 241 ? -22.689 -2.892 30.872 1.00 97.38 241 ASN A O 1
ATOM 1847 N N . THR A 1 242 ? -21.177 -2.354 29.305 1.00 98.00 242 THR A N 1
ATOM 1848 C CA . THR A 1 242 ? -22.187 -1.998 28.292 1.00 98.00 242 THR A CA 1
ATOM 1849 C C . THR A 1 242 ? -22.990 -3.214 27.838 1.00 98.00 242 THR A C 1
ATOM 1851 O O . THR A 1 242 ? -24.207 -3.105 27.683 1.00 98.00 242 THR A O 1
ATOM 1854 N N . ALA A 1 243 ? -22.365 -4.392 27.714 1.00 97.25 243 ALA A N 1
ATOM 1855 C CA . ALA A 1 243 ? -23.087 -5.628 27.411 1.00 97.25 243 ALA A CA 1
ATOM 1856 C C . ALA A 1 243 ? -24.111 -5.955 28.508 1.00 97.25 243 ALA A C 1
ATOM 1858 O O . ALA A 1 243 ? -25.296 -6.139 28.222 1.00 97.25 243 ALA A O 1
ATOM 1859 N N . GLY A 1 244 ? -23.670 -5.958 29.772 1.00 96.50 244 GLY A N 1
ATOM 1860 C CA . GLY A 1 244 ? -24.540 -6.195 30.925 1.00 96.50 244 GLY A CA 1
ATOM 1861 C C . GLY A 1 244 ? -25.704 -5.207 30.985 1.00 96.50 244 GLY A C 1
ATOM 1862 O O . GLY A 1 244 ? -26.854 -5.622 31.124 1.00 96.50 244 GLY A O 1
ATOM 1863 N N . TYR A 1 245 ? -25.422 -3.917 30.785 1.00 96.19 245 TYR A N 1
ATOM 1864 C CA . TYR A 1 245 ? -26.431 -2.861 30.749 1.00 96.19 245 TYR A CA 1
ATOM 1865 C C . TYR A 1 245 ? -27.487 -3.102 29.661 1.00 96.19 245 TYR A C 1
ATOM 1867 O O . TYR A 1 245 ? -28.683 -3.091 29.951 1.00 96.19 245 TYR A O 1
ATOM 1875 N N . VAL A 1 246 ? -27.072 -3.385 28.421 1.00 97.19 246 VAL A N 1
ATOM 1876 C CA . VAL A 1 246 ? -28.001 -3.614 27.300 1.00 97.19 246 VAL A CA 1
ATOM 1877 C C . VAL A 1 246 ? -28.917 -4.811 27.564 1.00 97.19 246 VAL A C 1
ATOM 1879 O O . VAL A 1 246 ? -30.133 -4.702 27.391 1.00 97.19 246 VAL A O 1
ATOM 1882 N N . TYR A 1 247 ? -28.370 -5.940 28.021 1.00 96.88 247 TYR A N 1
ATOM 1883 C CA . TYR A 1 247 ? -29.177 -7.135 28.288 1.00 96.88 247 TYR A CA 1
ATOM 1884 C C . TYR A 1 247 ? -30.070 -6.995 29.525 1.00 96.88 247 TYR A C 1
ATOM 1886 O O . TYR A 1 247 ? -31.196 -7.505 29.523 1.00 96.88 247 TYR A O 1
ATOM 1894 N N . GLN A 1 248 ? -29.608 -6.289 30.560 1.00 95.44 248 GLN A N 1
ATOM 1895 C CA . GLN A 1 248 ? -30.413 -5.974 31.739 1.00 95.44 248 GLN A CA 1
ATOM 1896 C C . GLN A 1 248 ? -31.611 -5.100 31.355 1.00 95.44 248 GLN A C 1
ATOM 1898 O O . GLN A 1 248 ? -32.747 -5.440 31.682 1.00 95.44 248 GLN A O 1
ATOM 1903 N N . MET A 1 249 ? -31.371 -4.013 30.617 1.00 94.19 249 MET A N 1
ATOM 1904 C CA . MET A 1 249 ? -32.416 -3.083 30.180 1.00 94.19 249 MET A CA 1
ATOM 1905 C C . MET A 1 249 ? -33.417 -3.739 29.223 1.00 94.19 249 MET A C 1
ATOM 1907 O O . MET A 1 249 ? -34.590 -3.375 29.207 1.00 94.19 249 MET A O 1
ATOM 1911 N N . ALA A 1 250 ? -32.983 -4.745 28.461 1.00 94.44 250 ALA A N 1
ATOM 1912 C CA . ALA A 1 250 ? -33.855 -5.554 27.614 1.00 94.44 250 ALA A CA 1
ATOM 1913 C C . ALA A 1 250 ? -34.622 -6.661 28.371 1.00 94.44 250 ALA A C 1
ATOM 1915 O O . ALA A 1 250 ? -35.337 -7.445 27.741 1.00 94.44 250 ALA A O 1
ATOM 1916 N N . GLY A 1 251 ? -34.450 -6.779 29.694 1.00 94.62 251 GLY A N 1
ATOM 1917 C CA . GLY A 1 251 ? -35.102 -7.801 30.517 1.00 94.62 251 GLY A CA 1
ATOM 1918 C C . GLY A 1 251 ? -34.664 -9.233 30.192 1.00 94.62 251 GLY A C 1
ATOM 1919 O O . GLY A 1 251 ? -35.395 -10.177 30.484 1.00 94.62 251 GLY A O 1
ATOM 1920 N N . LYS A 1 252 ? -33.498 -9.415 29.557 1.00 94.94 252 LYS A N 1
ATOM 1921 C CA . LYS A 1 252 ? -32.987 -10.736 29.149 1.00 94.94 252 LYS A CA 1
ATOM 1922 C C . LYS A 1 252 ? -32.186 -11.447 30.233 1.00 94.94 252 LYS A C 1
ATOM 1924 O O . LYS A 1 252 ? -31.981 -12.650 30.133 1.00 94.94 252 LYS A O 1
ATOM 1929 N N . LEU A 1 253 ? -31.775 -10.732 31.279 1.00 94.12 253 LEU A N 1
ATOM 1930 C CA . LEU A 1 253 ? -31.069 -11.294 32.435 1.00 94.12 253 LEU A CA 1
ATOM 1931 C C . LEU A 1 253 ? -32.053 -11.742 33.528 1.00 94.12 253 LEU A C 1
ATOM 1933 O O . LEU A 1 253 ? -31.948 -11.333 34.681 1.00 94.12 253 LEU A O 1
ATOM 1937 N N . SER A 1 254 ? -33.043 -12.551 33.152 1.00 92.75 254 SER A N 1
ATOM 1938 C CA . SER A 1 254 ? -34.028 -13.135 34.065 1.00 92.75 254 SER A CA 1
ATOM 1939 C C . SER A 1 254 ? -34.230 -14.607 33.730 1.00 92.75 254 SER A C 1
ATOM 1941 O O . SER A 1 254 ? -34.239 -14.989 32.560 1.00 92.75 254 SER A O 1
ATOM 1943 N N . PHE A 1 255 ? -34.384 -15.436 34.759 1.00 92.06 255 PHE A N 1
ATOM 1944 C CA . PHE A 1 255 ? -34.581 -16.872 34.620 1.00 92.06 255 PHE A CA 1
ATOM 1945 C C . PHE A 1 255 ? -35.666 -17.342 35.584 1.00 92.06 255 PHE A C 1
ATOM 1947 O O . PHE A 1 255 ? -35.609 -17.056 36.780 1.00 92.06 255 PHE A O 1
ATOM 1954 N N . THR A 1 256 ? -36.659 -18.064 35.066 1.00 92.75 256 THR A N 1
ATOM 1955 C CA . THR A 1 256 ? -37.733 -18.658 35.868 1.00 92.75 256 THR A CA 1
ATOM 1956 C C . THR A 1 256 ? -37.417 -20.125 36.115 1.00 92.75 256 THR A C 1
ATOM 1958 O O . THR A 1 256 ? -37.275 -20.892 35.168 1.00 92.75 256 THR A O 1
ATOM 1961 N N . ILE A 1 257 ? -37.318 -20.506 37.388 1.00 88.88 257 ILE A N 1
ATOM 1962 C CA . ILE A 1 257 ? -37.122 -21.896 37.805 1.00 88.88 257 ILE A CA 1
ATOM 1963 C C . ILE A 1 257 ? -38.492 -22.504 38.091 1.00 88.88 257 ILE A C 1
ATOM 1965 O O . ILE A 1 257 ? -39.233 -21.989 38.929 1.00 88.88 257 ILE A O 1
ATOM 1969 N N . THR A 1 258 ? -38.814 -23.603 37.419 1.00 90.50 258 THR A N 1
ATOM 1970 C CA . THR A 1 258 ? -40.023 -24.391 37.665 1.00 90.50 258 THR A CA 1
ATOM 1971 C C . THR A 1 258 ? -39.684 -25.688 38.404 1.00 90.50 258 THR A C 1
ATOM 1973 O O . THR A 1 258 ? -38.544 -26.152 38.417 1.00 90.50 258 THR A O 1
ATOM 1976 N N . ASP A 1 259 ? -40.670 -26.265 39.088 1.00 86.88 259 ASP A N 1
ATOM 1977 C CA . ASP A 1 259 ? -40.486 -27.436 39.957 1.00 86.88 259 ASP A CA 1
ATOM 1978 C C . ASP A 1 259 ? -40.008 -28.689 39.187 1.00 86.88 259 ASP A C 1
ATOM 1980 O O . ASP A 1 259 ? -39.203 -29.468 39.699 1.00 86.88 259 ASP A O 1
ATOM 1984 N N . ASP A 1 260 ? -40.385 -28.838 37.917 1.00 86.00 260 ASP A N 1
ATOM 1985 C CA . ASP A 1 260 ? -39.894 -29.888 37.017 1.00 86.00 260 ASP A CA 1
ATOM 1986 C C . ASP A 1 260 ? -38.382 -29.789 36.735 1.00 86.00 260 ASP A C 1
ATOM 1988 O O . ASP A 1 260 ? -37.709 -30.820 36.641 1.00 86.00 260 ASP A O 1
ATOM 1992 N N . MET A 1 261 ? -37.814 -28.577 36.716 1.00 83.81 261 MET A N 1
ATOM 1993 C CA . MET A 1 261 ? -36.367 -28.358 36.554 1.00 83.81 261 MET A CA 1
ATOM 1994 C C . MET A 1 261 ? -35.571 -28.825 37.779 1.00 83.81 261 MET A C 1
ATOM 1996 O O . MET A 1 261 ? -34.389 -29.147 37.665 1.00 83.81 261 MET A O 1
ATOM 2000 N N . VAL A 1 262 ? -36.218 -28.883 38.949 1.00 80.94 262 VAL A N 1
ATOM 2001 C CA . VAL A 1 262 ? -35.627 -29.348 40.213 1.00 80.94 262 VAL A CA 1
ATOM 2002 C C . VAL A 1 262 ? -35.815 -30.859 40.382 1.00 80.94 262 VAL A C 1
ATOM 2004 O O . VAL A 1 262 ? -34.905 -31.558 40.828 1.00 80.94 262 VAL A O 1
ATOM 2007 N N . ARG A 1 263 ? -36.983 -31.391 39.996 1.00 67.75 263 ARG A N 1
ATOM 2008 C CA . ARG A 1 263 ? -37.334 -32.814 40.155 1.00 67.75 263 ARG A CA 1
ATOM 2009 C C . ARG A 1 263 ? -36.657 -33.743 39.148 1.00 67.75 263 ARG A C 1
ATOM 2011 O O . ARG A 1 263 ? -36.509 -34.926 39.438 1.00 67.75 263 ARG A O 1
ATOM 2018 N N . GLY A 1 264 ? -36.205 -33.227 38.004 1.00 60.38 264 GLY A N 1
ATOM 2019 C CA . GLY A 1 264 ? -35.578 -34.010 36.933 1.00 60.38 264 GLY A CA 1
ATOM 2020 C C . GLY A 1 264 ? -34.220 -34.654 37.255 1.00 60.38 264 GLY A C 1
ATOM 2021 O O . GLY A 1 264 ? -33.666 -35.319 36.385 1.00 60.38 264 GLY A O 1
ATOM 2022 N N . GLY A 1 265 ? -33.649 -34.470 38.455 1.00 53.69 265 GLY A N 1
ATOM 2023 C CA . GLY A 1 265 ? -32.434 -35.179 38.892 1.00 53.69 265 GLY A CA 1
ATOM 2024 C C . GLY A 1 265 ? -31.191 -34.962 38.015 1.00 53.69 265 GLY A C 1
ATOM 2025 O O . GLY A 1 265 ? -30.191 -35.665 38.170 1.00 53.69 265 GLY A O 1
ATOM 2026 N N . GLY A 1 266 ? -31.220 -33.993 37.098 1.00 54.44 266 GLY A N 1
ATOM 2027 C CA . GLY A 1 266 ? -30.053 -33.580 36.339 1.00 54.44 266 GLY A CA 1
ATOM 2028 C C . GLY A 1 266 ? -29.058 -32.967 37.309 1.00 54.44 266 GLY A C 1
ATOM 2029 O O . GLY A 1 266 ? -29.304 -31.885 37.833 1.00 54.44 266 GLY A O 1
ATOM 2030 N N . ARG A 1 267 ? -27.960 -33.678 37.593 1.00 51.50 267 ARG A N 1
ATOM 2031 C CA . ARG A 1 267 ? -26.839 -33.192 38.409 1.00 51.50 267 ARG A CA 1
ATOM 2032 C C . ARG A 1 267 ? -26.412 -31.813 37.899 1.00 51.50 267 ARG A C 1
ATOM 2034 O O . ARG A 1 267 ? -25.617 -31.720 36.968 1.00 51.50 267 ARG A O 1
ATOM 2041 N N . LEU A 1 268 ? -26.886 -30.748 38.540 1.00 60.34 268 LEU A N 1
ATOM 2042 C CA . LEU A 1 268 ? -26.266 -29.434 38.457 1.00 60.34 268 LEU A CA 1
ATOM 2043 C C . LEU A 1 268 ? -24.937 -29.552 39.210 1.00 60.34 268 LEU A C 1
ATOM 2045 O O . LEU A 1 268 ? -24.881 -29.410 40.422 1.00 60.34 268 LEU A O 1
ATOM 2049 N N . SER A 1 269 ? -23.899 -29.972 38.483 1.00 57.88 269 SER A N 1
ATOM 2050 C CA . SER A 1 269 ? -22.489 -30.006 38.883 1.00 57.88 269 SER A CA 1
ATOM 2051 C C . SER A 1 269 ? -22.199 -30.383 40.350 1.00 57.88 269 SER A C 1
ATOM 2053 O O . SER A 1 269 ? -21.937 -29.530 41.190 1.00 57.88 269 SER A O 1
ATOM 2055 N N . GLY A 1 270 ? -22.129 -31.688 40.624 1.00 44.78 270 GLY A N 1
ATOM 2056 C CA . GLY A 1 270 ? -20.982 -32.310 41.308 1.00 44.78 270 GLY A CA 1
ATOM 2057 C C . GLY A 1 270 ? -20.584 -31.951 42.750 1.00 44.78 270 GLY A C 1
ATOM 2058 O O . GLY A 1 270 ? -19.723 -32.656 43.266 1.00 44.78 270 GLY A O 1
ATOM 2059 N N . TYR A 1 271 ? -21.165 -30.962 43.430 1.00 37.41 271 TYR A N 1
ATOM 2060 C CA . TYR A 1 271 ? -20.807 -30.660 44.821 1.00 37.41 271 TYR A CA 1
ATOM 2061 C C . TYR A 1 271 ? -21.949 -31.028 45.774 1.00 37.41 271 TYR A C 1
ATOM 2063 O O . TYR A 1 271 ? -23.042 -30.474 45.657 1.00 37.41 271 TYR A O 1
ATOM 2071 N N . PRO A 1 272 ? -21.738 -31.969 46.716 1.00 35.84 272 PRO A N 1
ATOM 2072 C CA . PRO A 1 272 ? -22.751 -32.287 47.708 1.00 35.84 272 PRO A CA 1
ATOM 2073 C C . PRO A 1 272 ? -22.980 -31.067 48.603 1.00 35.84 272 PRO A C 1
ATOM 2075 O O . PRO A 1 272 ? -22.094 -30.649 49.347 1.00 35.84 272 PRO A O 1
ATOM 2078 N N . VAL A 1 273 ? -24.189 -30.513 48.537 1.00 43.53 273 VAL A N 1
ATOM 2079 C CA . VAL A 1 273 ? -24.710 -29.601 49.556 1.00 43.53 273 VAL A CA 1
ATOM 2080 C C . VAL A 1 273 ? -24.869 -30.421 50.841 1.00 43.53 273 VAL A C 1
ATOM 2082 O O . VAL A 1 273 ? -25.589 -31.423 50.817 1.00 43.53 273 VAL A O 1
ATOM 2085 N N . PRO A 1 274 ? -24.218 -30.066 51.964 1.00 36.34 274 PRO A N 1
ATOM 2086 C CA . PRO A 1 274 ? -24.412 -30.785 53.213 1.00 36.34 274 PRO A CA 1
ATOM 2087 C C . PRO A 1 274 ? -25.826 -30.523 53.739 1.00 36.34 274 PRO A C 1
ATOM 2089 O O . PRO A 1 274 ? -26.094 -29.520 54.396 1.00 36.34 274 PRO A O 1
ATOM 2092 N N . THR A 1 275 ? -26.755 -31.439 53.483 1.00 39.75 275 THR A N 1
ATOM 2093 C CA . THR A 1 275 ? -28.019 -31.494 54.217 1.00 39.75 275 THR A CA 1
ATOM 2094 C C . THR A 1 275 ? -27.757 -32.043 55.616 1.00 39.75 275 THR A C 1
ATOM 2096 O O . THR A 1 275 ? -27.738 -33.252 55.837 1.00 39.75 275 THR A O 1
ATOM 2099 N N . ARG A 1 276 ? -27.586 -31.142 56.585 1.00 32.78 276 ARG A N 1
ATOM 2100 C CA . ARG A 1 276 ? -27.988 -31.387 57.975 1.00 32.78 276 ARG A CA 1
ATOM 2101 C C . ARG A 1 276 ? -28.806 -30.207 58.478 1.00 32.78 276 ARG A C 1
ATOM 2103 O O . ARG A 1 276 ? -28.281 -29.291 59.096 1.00 32.78 276 ARG A O 1
ATOM 2110 N N . TYR A 1 277 ? -30.111 -30.284 58.252 1.00 34.44 277 TYR A N 1
ATOM 2111 C CA . TYR A 1 277 ? -31.071 -29.762 59.213 1.00 34.44 277 TYR A CA 1
ATOM 2112 C C . TYR A 1 277 ? -31.433 -30.922 60.142 1.00 34.44 277 TYR A C 1
ATOM 2114 O O . TYR A 1 277 ? -32.088 -31.870 59.721 1.00 34.44 277 TYR A O 1
ATOM 2122 N N . SER A 1 278 ? -30.965 -30.876 61.390 1.00 33.53 278 SER A N 1
ATOM 2123 C CA . SER A 1 278 ? -31.612 -31.607 62.479 1.00 33.53 278 SER A CA 1
ATOM 2124 C C . SER A 1 278 ? -32.214 -30.577 63.420 1.00 33.53 278 SER A C 1
ATOM 2126 O O . SER A 1 278 ? -31.492 -29.904 64.160 1.00 33.53 278 SER A O 1
ATOM 2128 N N . GLU A 1 279 ? -33.534 -30.443 63.385 1.00 37.00 279 GLU A N 1
ATOM 2129 C CA . GLU A 1 279 ? -34.262 -29.825 64.481 1.00 37.00 279 GLU A CA 1
ATOM 2130 C C . GLU A 1 279 ? -34.135 -30.722 65.714 1.00 37.00 279 GLU A C 1
ATOM 2132 O O . GLU A 1 279 ? -34.542 -31.880 65.718 1.00 37.00 279 GLU A O 1
ATOM 2137 N N . SER A 1 280 ? -33.567 -30.171 66.781 1.00 30.73 280 SER A N 1
ATOM 2138 C CA . SER A 1 280 ? -33.780 -30.665 68.135 1.00 30.73 280 SER A CA 1
ATOM 2139 C C . SER A 1 280 ? -33.969 -29.456 69.034 1.00 30.73 280 SER A C 1
ATOM 2141 O O . SER A 1 280 ? -33.011 -28.822 69.474 1.00 30.73 280 SER A O 1
ATOM 2143 N N . HIS A 1 281 ? -35.230 -29.128 69.299 1.00 37.59 281 HIS A N 1
ATOM 2144 C CA . HIS A 1 281 ? -35.615 -28.253 70.396 1.00 37.59 281 HIS A CA 1
ATOM 2145 C C . HIS A 1 281 ? -35.112 -28.813 71.733 1.00 37.59 281 HIS A C 1
ATOM 2147 O O . HIS A 1 281 ? -35.515 -29.899 72.143 1.00 37.59 281 HIS A O 1
ATOM 2153 N N . ARG A 1 282 ? -34.309 -28.024 72.451 1.00 34.41 282 ARG A N 1
ATOM 2154 C CA . ARG A 1 282 ? -34.351 -27.882 73.917 1.00 34.41 282 ARG A CA 1
ATOM 2155 C C . ARG A 1 282 ? -33.645 -26.583 74.288 1.00 34.41 282 ARG A C 1
ATOM 2157 O O . ARG A 1 282 ? -32.500 -26.364 73.911 1.00 34.41 282 ARG A O 1
ATOM 2164 N N . GLY A 1 283 ? -34.377 -25.696 74.955 1.00 36.38 283 GLY A N 1
ATOM 2165 C CA . GLY A 1 283 ? -33.926 -24.344 75.250 1.00 36.38 283 GLY A CA 1
ATOM 2166 C C . GLY A 1 283 ? -32.832 -24.280 76.307 1.00 36.38 283 GLY A C 1
ATOM 2167 O O . GLY A 1 283 ? -32.797 -25.102 77.217 1.00 36.38 283 GLY A O 1
ATOM 2168 N N . THR A 1 284 ? -31.989 -23.250 76.229 1.00 30.84 284 THR A N 1
ATOM 2169 C CA . THR A 1 284 ? -31.397 -22.573 77.392 1.00 30.84 284 THR A CA 1
ATOM 2170 C C . THR A 1 284 ? -30.916 -21.171 76.988 1.00 30.84 284 THR A C 1
ATOM 2172 O O . THR A 1 284 ? -30.605 -20.899 75.834 1.00 30.84 284 THR A O 1
ATOM 2175 N N . GLN A 1 285 ? -30.949 -20.280 77.970 1.00 29.58 285 GLN A N 1
ATOM 2176 C CA . GLN A 1 285 ? -30.753 -18.831 77.981 1.00 29.58 285 GLN A CA 1
ATOM 2177 C C . GLN A 1 285 ? -29.404 -18.257 77.474 1.00 29.58 285 GLN A C 1
ATOM 2179 O O . GLN A 1 285 ? -28.348 -18.814 77.733 1.00 29.58 285 GLN A O 1
ATOM 2184 N N . ILE A 1 286 ? -29.504 -17.030 76.926 1.00 31.08 286 ILE A N 1
ATOM 2185 C CA . ILE A 1 286 ? -28.684 -15.810 77.158 1.00 31.08 286 ILE A CA 1
ATOM 2186 C C . ILE A 1 286 ? -27.151 -15.875 76.919 1.00 31.08 286 ILE A C 1
ATOM 2188 O O . ILE A 1 286 ? -26.415 -16.408 77.738 1.00 31.08 286 ILE A O 1
ATOM 2192 N N . ARG A 1 287 ? -26.640 -15.100 75.942 1.00 29.12 287 ARG A N 1
ATOM 2193 C CA . ARG A 1 287 ? -25.853 -13.852 76.155 1.00 29.12 287 ARG A CA 1
ATOM 2194 C C . ARG A 1 287 ? -25.463 -13.188 74.830 1.00 29.12 287 ARG A C 1
ATOM 2196 O O . ARG A 1 287 ? -24.989 -13.825 73.900 1.00 29.12 287 ARG A O 1
ATOM 2203 N N . ARG A 1 288 ? -25.634 -11.867 74.810 1.00 36.53 288 ARG A N 1
ATOM 2204 C CA . ARG A 1 288 ? -25.053 -10.914 73.864 1.00 36.53 288 ARG A CA 1
ATOM 2205 C C . ARG A 1 288 ? -23.621 -10.639 74.334 1.00 36.53 288 ARG A C 1
ATOM 2207 O O . ARG A 1 288 ? -23.445 -10.296 75.502 1.00 36.53 288 ARG A O 1
ATOM 2214 N N . SER A 1 289 ? -22.627 -10.771 73.465 1.00 31.36 289 SER A N 1
ATOM 2215 C CA . SER A 1 289 ? -21.291 -10.218 73.704 1.00 31.36 289 SER A CA 1
ATOM 2216 C C . SER A 1 289 ? -20.734 -9.647 72.409 1.00 31.36 289 SER A C 1
ATOM 2218 O O . SER A 1 289 ? -20.594 -10.347 71.408 1.00 31.36 289 SER A O 1
ATOM 2220 N N . GLU A 1 290 ? -20.480 -8.346 72.474 1.00 33.59 290 GLU A N 1
ATOM 2221 C CA . GLU A 1 290 ? -19.746 -7.526 71.523 1.00 33.59 290 GLU A CA 1
ATOM 2222 C C . GLU A 1 290 ? -18.348 -8.105 71.270 1.00 33.59 290 GLU A C 1
ATOM 2224 O O . GLU A 1 290 ? -17.705 -8.610 72.191 1.00 33.59 290 GLU A O 1
ATOM 2229 N N . LEU A 1 291 ? -17.860 -7.990 70.034 1.00 31.72 291 LEU A N 1
ATOM 2230 C CA . LEU A 1 291 ? -16.444 -8.147 69.723 1.00 31.72 291 LEU A CA 1
ATOM 2231 C C . LEU A 1 291 ? -15.955 -6.874 69.040 1.00 31.72 291 LEU A C 1
ATOM 2233 O O . LEU A 1 291 ? -16.326 -6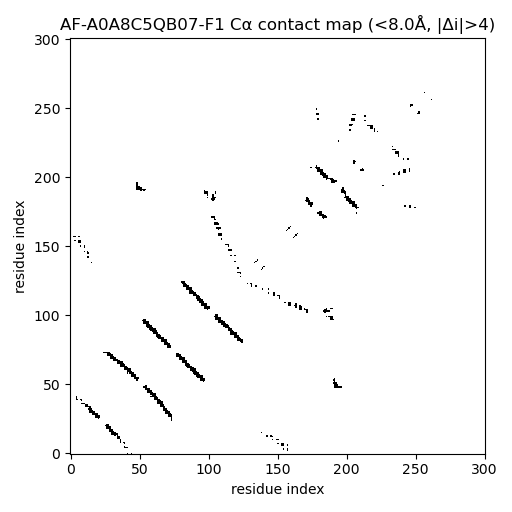.528 67.921 1.00 31.72 291 LEU A O 1
ATOM 2237 N N . THR A 1 292 ? -15.168 -6.166 69.832 1.00 31.64 292 THR A N 1
ATOM 2238 C CA . THR A 1 292 ? -14.423 -4.944 69.589 1.00 31.64 292 THR A CA 1
ATOM 2239 C C . THR A 1 292 ? -13.374 -5.110 68.493 1.00 31.64 292 THR A C 1
ATOM 2241 O O . THR A 1 292 ? -12.738 -6.154 68.347 1.00 31.64 292 THR A O 1
ATOM 2244 N N . ALA A 1 293 ? -13.171 -4.021 67.753 1.00 34.25 293 ALA A N 1
ATOM 2245 C CA . ALA A 1 293 ? -12.080 -3.829 66.812 1.00 34.25 293 ALA A CA 1
ATOM 2246 C C . ALA A 1 293 ? -10.714 -3.923 67.515 1.00 34.25 293 ALA A C 1
ATOM 2248 O O . ALA A 1 293 ? -10.500 -3.320 68.566 1.00 34.25 293 ALA A O 1
ATOM 2249 N N . GLY A 1 294 ? -9.781 -4.647 66.898 1.00 31.48 294 GLY A N 1
ATOM 2250 C CA . GLY A 1 294 ? -8.389 -4.731 67.322 1.00 31.48 294 GLY A CA 1
ATOM 2251 C C . GLY A 1 294 ? -7.461 -4.527 66.134 1.00 31.48 294 GLY A C 1
ATOM 2252 O O . GLY A 1 294 ? -7.119 -5.479 65.439 1.00 31.48 294 GLY A O 1
ATOM 2253 N N . SER A 1 295 ? -7.055 -3.278 65.911 1.00 32.38 295 SER A N 1
ATOM 2254 C CA . SER A 1 295 ? -5.973 -2.903 65.002 1.00 32.38 295 SER A CA 1
ATOM 2255 C C . SER A 1 295 ? -4.648 -3.505 65.479 1.00 32.38 295 SER A C 1
ATOM 2257 O O . SER A 1 295 ? -4.273 -3.336 66.640 1.00 32.38 295 SER A O 1
ATOM 2259 N N . ARG A 1 296 ? -3.894 -4.145 64.581 1.00 34.69 296 ARG A N 1
ATOM 2260 C CA . ARG A 1 296 ? -2.452 -4.360 64.760 1.00 34.69 296 ARG A CA 1
ATOM 2261 C C . ARG A 1 296 ? -1.706 -3.952 63.498 1.00 34.69 296 ARG A C 1
ATOM 2263 O O . ARG A 1 296 ? -1.805 -4.607 62.467 1.00 34.69 296 ARG A O 1
ATOM 2270 N N . ASN A 1 297 ? -0.950 -2.868 63.646 1.00 33.53 297 ASN A N 1
ATOM 2271 C CA . ASN A 1 297 ? 0.208 -2.539 62.828 1.00 33.53 297 ASN A CA 1
ATOM 2272 C C . ASN A 1 297 ? 1.225 -3.682 62.911 1.00 33.53 297 ASN A C 1
ATOM 2274 O O . ASN A 1 297 ? 1.552 -4.130 64.011 1.00 33.53 297 ASN A O 1
ATOM 2278 N N . VAL A 1 298 ? 1.762 -4.096 61.766 1.00 36.38 298 VAL A N 1
ATOM 2279 C CA . VAL A 1 298 ? 3.030 -4.823 61.687 1.00 36.38 298 VAL A CA 1
ATOM 2280 C C . VAL A 1 298 ? 3.861 -4.164 60.598 1.00 36.38 298 VAL A C 1
ATOM 2282 O O . VAL A 1 298 ? 3.369 -3.855 59.516 1.00 36.38 298 VAL A O 1
ATOM 2285 N N . GLN A 1 299 ? 5.106 -3.898 60.956 1.00 30.80 299 GLN A N 1
ATOM 2286 C CA . GLN A 1 299 ? 6.066 -3.076 60.255 1.00 30.80 299 GLN A CA 1
ATOM 2287 C C . GLN A 1 299 ? 7.358 -3.897 60.092 1.00 30.80 299 GLN A C 1
ATOM 2289 O O . GLN A 1 299 ? 7.829 -4.462 61.079 1.00 30.80 299 GLN A O 1
ATOM 2294 N N . TYR A 1 300 ? 7.894 -3.880 58.860 1.00 32.88 300 TYR A N 1
ATOM 2295 C CA . TYR A 1 300 ? 9.268 -4.195 58.404 1.00 32.88 300 TYR A CA 1
ATOM 2296 C C . TYR A 1 300 ? 9.732 -5.663 58.336 1.00 32.88 300 TYR A C 1
ATOM 2298 O O . TYR A 1 300 ? 9.155 -6.514 59.017 1.00 32.88 300 TYR A O 1
ATOM 2306 N N . PRO A 1 301 ? 10.746 -5.995 57.497 1.00 55.09 301 PRO A N 1
ATOM 2307 C CA . PRO A 1 301 ? 11.782 -5.157 56.852 1.00 55.09 301 PRO A CA 1
ATOM 2308 C C . PRO A 1 301 ? 11.470 -4.626 55.451 1.00 55.09 301 PRO A C 1
ATOM 2310 O O . PRO A 1 301 ? 10.777 -5.322 54.681 1.00 55.09 301 PRO A O 1
#

Solvent-accessible surface area (backbone atoms only — not comparable to full-atom values): 18133 Å² total; per-residue (Å²): 110,70,69,54,42,60,47,58,45,64,63,77,64,79,71,47,70,54,72,49,79,42,91,97,69,45,68,33,37,42,38,42,32,81,50,42,61,74,45,55,48,76,82,38,74,48,79,45,66,36,60,84,65,24,39,34,43,38,33,46,63,17,36,38,35,32,43,29,36,36,39,40,40,41,98,94,50,74,52,71,49,60,35,41,39,39,37,35,47,29,30,40,41,35,32,36,35,58,34,53,48,99,76,19,35,53,38,52,42,71,66,57,64,50,64,49,72,70,46,77,48,72,46,63,80,74,93,60,64,69,54,50,57,50,38,59,77,74,39,45,68,62,52,50,48,58,49,55,70,46,50,51,58,41,54,41,48,44,37,60,73,49,51,26,57,56,44,61,65,55,66,34,63,46,76,75,60,95,52,37,23,34,35,41,23,39,76,51,58,46,44,31,36,86,89,51,71,48,75,49,55,56,49,37,39,31,32,67,86,61,79,65,84,71,100,69,76,71,73,91,83,84,78,76,96,72,79,89,63,98,76,84,88,84,82,57,69,43,36,56,50,30,42,52,49,41,38,49,76,68,65,65,79,69,84,87,86,53,71,68,78,67,68,64,71,70,78,81,70,92,67,87,74,84,83,75,86,76,91,73,93,75,90,82,84,90,83,90,78,89,84,80,91,78,91,75,91,86,81,85,134

Radius of gyration: 36.64 Å; Cα contacts (8 Å, |Δi|>4): 499; chains: 1; bounding box: 71×45×128 Å